Protein AF-A0A9C9JPG3-F1 (afdb_monomer_lite)

Secondary structure (DSSP, 8-state):
-----EEEES-SEEE--S---EEEEEE-SS--SSEEEEEEESS-BSSSSS---EEEEE-BTTEEEEEEBPPSS-EEEEEEETTEEEEEEEE-SSHHHHIIIIIHHHHHHHHHHHHHHHHHTEEEEE--SGGGTTTS-TT-EEEEE-IIIIIS-PPP-TT-EEEE--TT-TTS-EEEEEEE-TT-EEEEETTEEEETTEEPP-TT-SS-----EEEEE--TTEEEEE-SSGGG--SHHHH--EEGGGEEEEEEEEEESGGG-EE-----GGG---

pLDDT: mean 87.12, std 10.84, range [34.16, 98.19]

Foldseek 3Di:
DQFDKDKDFPDLEAAQQLDDKGKIKIAGPDAPDQKWKKFKAPWWDQDRPDRHGIDIFGQDPRMTITITGGHNAWAWIWIDIPSDIDIRGHDHNDPVRCCVRPVVVVVVVVVVVVVCCCVAFKHKDAACDCLQPLQDDGRFIFIFGRNCVPPVPDFDAALFWFWFQAPVGNPDIDTFGFHDDAFWKWWAPPLFIDINNHTQDCPSAPGRAPQTADTDTHHNFWTFTGHSPRPPDDGCSPVNTDGSVGTRGTTFFGPPDPVGTDGPDSDDVSRDDD

Sequence (274 aa):
MTHKIEILAERSKIPADGKSATKLCIRYPEPPGSEVELKLAKRGSFEQGEVVREKTFPVVNGEVNLTVYPPSRPGPAFLTGEGFRHRIDFVAASFIQGLVYEWIPTLAYALVFALVLRTYAVASFIIPSGSMEDTLLQHDLLIANKLSYKLLGQNPQRGDVMIFKPPHEPHKDYIKRVIGVPGDTVEVKNGVVYVNDQPLEEEYVKEPPHARFNKTTLGPDEYFMMGDNRNHSQDSRVWGPVKRSSFEGKALFIFWPPSRIGLLTDEHPAFAKE

Radius of gyration: 33.81 Å; chains: 1; bounding box: 75×32×79 Å

Structure (mmCIF, N/CA/C/O backbone):
data_AF-A0A9C9JPG3-F1
#
_entry.id   AF-A0A9C9JPG3-F1
#
loop_
_atom_site.group_PDB
_atom_site.id
_atom_site.type_symbol
_atom_site.label_atom_id
_atom_site.label_alt_id
_atom_site.label_comp_id
_atom_site.label_asym_id
_atom_site.label_entity_id
_atom_site.label_seq_id
_atom_site.pdbx_PDB_ins_code
_atom_site.Cartn_x
_atom_site.Cartn_y
_atom_site.Cartn_z
_atom_site.occupancy
_atom_site.B_iso_or_equiv
_atom_site.auth_seq_id
_atom_site.auth_comp_id
_atom_site.auth_asym_id
_atom_site.auth_atom_id
_atom_site.pdbx_PDB_model_num
ATOM 1 N N . MET A 1 1 ? -48.569 9.575 21.573 1.00 34.16 1 MET A N 1
ATOM 2 C CA . MET A 1 1 ? -48.081 10.875 22.076 1.00 34.16 1 MET A CA 1
ATOM 3 C C . MET A 1 1 ? -46.883 10.590 22.969 1.00 34.16 1 MET A C 1
ATOM 5 O O . MET A 1 1 ? -47.022 9.821 23.910 1.00 34.16 1 MET A O 1
ATOM 9 N N . THR A 1 2 ? -45.693 11.070 22.616 1.00 35.44 2 THR A N 1
ATOM 10 C CA . THR A 1 2 ? -44.468 10.894 23.412 1.00 35.44 2 THR A CA 1
ATOM 11 C C . THR A 1 2 ? -44.490 11.914 24.544 1.00 35.44 2 THR A C 1
ATOM 13 O O . THR A 1 2 ? -44.137 13.075 24.353 1.00 35.44 2 THR A O 1
ATOM 16 N N . HIS A 1 3 ? -44.970 11.499 25.712 1.00 43.62 3 HIS A N 1
ATOM 17 C CA . HIS A 1 3 ? -44.913 12.322 26.912 1.00 43.62 3 HIS A CA 1
ATOM 18 C C . HIS A 1 3 ? -43.444 12.533 27.298 1.00 43.62 3 HIS A C 1
ATOM 20 O O . HIS A 1 3 ? -42.660 11.585 27.363 1.00 43.62 3 HIS A O 1
ATOM 26 N N . LYS A 1 4 ? -43.036 13.792 27.481 1.00 51.56 4 LYS A N 1
ATOM 27 C CA . LYS A 1 4 ? -41.651 14.153 27.795 1.00 51.56 4 LYS A CA 1
ATOM 28 C C . LYS A 1 4 ? -41.380 13.815 29.263 1.00 51.56 4 LYS A C 1
ATOM 30 O O . LYS A 1 4 ? -41.692 14.601 30.146 1.00 51.56 4 LYS A O 1
ATOM 35 N N . ILE A 1 5 ? -40.855 12.619 29.503 1.00 62.72 5 ILE A N 1
ATOM 36 C CA . ILE A 1 5 ? -40.446 12.148 30.831 1.00 62.72 5 ILE A CA 1
ATOM 37 C C . ILE A 1 5 ? -39.193 12.911 31.274 1.00 62.72 5 ILE A C 1
ATOM 39 O O . ILE A 1 5 ? -38.226 13.013 30.512 1.00 62.72 5 ILE A O 1
ATOM 43 N N . GLU A 1 6 ? -39.195 13.434 32.500 1.00 69.12 6 GLU A N 1
ATOM 44 C CA . GLU A 1 6 ? -38.021 14.073 33.100 1.00 69.12 6 GLU A CA 1
ATOM 45 C C . GLU A 1 6 ? -37.237 13.047 33.919 1.00 69.12 6 GLU A C 1
ATOM 47 O O . GLU A 1 6 ? -37.773 12.414 34.825 1.00 69.12 6 GLU A O 1
ATOM 52 N N . ILE A 1 7 ? -35.954 12.875 33.601 1.00 70.25 7 ILE A N 1
ATOM 53 C CA . ILE A 1 7 ? -35.051 12.024 34.379 1.00 70.25 7 ILE A CA 1
ATOM 54 C C . ILE A 1 7 ? -34.138 12.937 35.177 1.00 70.25 7 ILE A C 1
ATOM 56 O O . ILE A 1 7 ? -33.279 13.628 34.626 1.00 70.25 7 ILE A O 1
ATOM 60 N N . LEU A 1 8 ? -34.355 12.933 36.485 1.00 67.12 8 LEU A N 1
ATOM 61 C CA . LEU A 1 8 ? -33.574 13.670 37.459 1.00 67.12 8 LEU A CA 1
ATOM 62 C C . LEU A 1 8 ? -32.464 12.733 37.938 1.00 67.12 8 LEU A C 1
ATOM 64 O O . LEU A 1 8 ? -32.667 11.859 38.782 1.00 67.12 8 LEU A O 1
ATOM 68 N N . ALA A 1 9 ? -31.290 12.879 37.328 1.00 62.44 9 ALA A N 1
ATOM 69 C CA . ALA A 1 9 ? -30.088 12.141 37.692 1.00 62.44 9 ALA A CA 1
ATOM 70 C C . ALA A 1 9 ? -29.055 13.106 38.278 1.00 62.44 9 ALA A C 1
ATOM 72 O O . ALA A 1 9 ? -28.768 14.142 37.679 1.00 62.44 9 ALA A O 1
ATOM 73 N N . GLU A 1 10 ? -28.439 12.744 39.407 1.00 52.78 10 GLU A N 1
ATOM 74 C CA . GLU A 1 10 ? -27.332 13.521 39.990 1.00 52.78 10 GLU A CA 1
ATOM 75 C C . GLU A 1 10 ? -26.125 13.610 39.037 1.00 52.78 10 GLU A C 1
ATOM 77 O O . GLU A 1 10 ? -25.359 14.573 39.077 1.00 52.78 10 GLU A O 1
ATOM 82 N N . ARG A 1 11 ? -25.951 12.607 38.161 1.00 55.34 11 ARG A N 1
ATOM 83 C CA . ARG A 1 11 ? -24.935 12.571 37.100 1.00 55.34 11 ARG A CA 1
ATOM 84 C C . ARG A 1 11 ? -25.479 11.863 35.861 1.00 55.34 11 ARG A C 1
ATOM 86 O O . ARG A 1 11 ? -25.989 10.753 35.952 1.00 55.34 11 ARG A O 1
ATOM 93 N N . SER A 1 12 ? -25.276 12.454 34.685 1.00 60.94 12 SER A N 1
ATOM 94 C CA . SER A 1 12 ? -25.551 11.806 33.389 1.00 60.94 12 SER A CA 1
ATOM 95 C C . SER A 1 12 ? -24.519 10.731 33.012 1.00 60.94 12 SER A C 1
ATOM 97 O O . SER A 1 12 ? -24.752 9.931 32.108 1.00 60.94 12 SER A O 1
ATOM 99 N N . LYS A 1 13 ? -23.378 10.696 33.713 1.00 78.75 13 LYS A N 1
ATOM 100 C CA . LYS A 1 13 ? -22.285 9.733 33.534 1.00 78.75 13 LYS A CA 1
ATOM 101 C C . LYS A 1 13 ? -22.038 8.990 34.841 1.00 78.75 13 LYS A C 1
ATOM 103 O O . LYS A 1 13 ? -21.720 9.617 35.854 1.00 78.75 13 LYS A O 1
ATOM 108 N N . ILE A 1 14 ? -22.151 7.666 34.804 1.00 86.50 14 ILE A N 1
ATOM 109 C CA . ILE A 1 14 ? -22.007 6.804 35.983 1.00 86.50 14 ILE A CA 1
ATOM 110 C C . ILE A 1 14 ? -20.664 6.061 35.895 1.00 86.50 14 ILE A C 1
ATOM 112 O O . ILE A 1 14 ? -20.424 5.395 34.889 1.00 86.50 14 ILE A O 1
ATOM 116 N N . PRO A 1 15 ? -19.766 6.148 36.892 1.00 87.44 15 PRO A N 1
ATOM 117 C CA . PRO A 1 15 ? -18.532 5.362 36.904 1.00 87.44 15 PRO A CA 1
ATOM 118 C C . PRO A 1 15 ? -18.812 3.852 36.864 1.00 87.44 15 PRO A C 1
ATOM 120 O O . PRO A 1 15 ? -19.594 3.333 37.654 1.00 87.44 15 PRO A O 1
ATOM 123 N N . ALA A 1 16 ? -18.164 3.134 35.951 1.00 88.12 16 ALA A N 1
ATOM 124 C CA . ALA A 1 16 ? -18.309 1.696 35.735 1.00 88.12 16 ALA A CA 1
ATOM 125 C C . ALA A 1 16 ? -17.525 0.865 36.770 1.00 88.12 16 ALA A C 1
ATOM 127 O O . ALA A 1 16 ? -16.704 0.025 36.409 1.00 88.12 16 ALA A O 1
ATOM 128 N N . ASP A 1 17 ? -17.700 1.120 38.063 1.00 86.12 17 ASP A N 1
ATOM 129 C CA . ASP A 1 17 ? -16.884 0.493 39.113 1.00 86.12 17 ASP A CA 1
ATOM 130 C C . ASP A 1 17 ? -17.394 -0.882 39.587 1.00 86.12 17 ASP A C 1
ATOM 132 O O . ASP A 1 17 ? -16.708 -1.570 40.345 1.00 86.12 17 ASP A O 1
ATOM 136 N N . GLY A 1 18 ? -18.578 -1.304 39.131 1.00 83.94 18 GLY A N 1
ATOM 137 C CA . GLY A 1 18 ? -19.202 -2.562 39.541 1.00 83.94 18 GLY A CA 1
ATOM 138 C C . GLY A 1 18 ? -19.796 -2.562 40.953 1.00 83.94 18 GLY A C 1
ATOM 139 O O . GLY A 1 18 ? -20.206 -3.624 41.419 1.00 83.94 18 GLY A O 1
ATOM 140 N N . LYS A 1 19 ? -19.784 -1.429 41.668 1.00 82.31 19 LYS A N 1
ATOM 141 C CA . LYS A 1 19 ? -20.069 -1.382 43.113 1.00 82.31 19 LYS A CA 1
ATOM 142 C C . LYS A 1 19 ? -20.986 -0.235 43.524 1.00 82.31 19 LYS A C 1
ATOM 144 O O . LYS A 1 19 ? -21.854 -0.446 44.368 1.00 82.31 19 LYS A O 1
ATOM 149 N N . SER A 1 20 ? -20.801 0.961 42.971 1.00 83.50 20 SER A N 1
ATOM 150 C CA . SER A 1 20 ? -21.470 2.165 43.464 1.00 83.50 20 SER A CA 1
ATOM 151 C C . SER A 1 20 ? -22.927 2.223 43.030 1.00 83.50 20 SER A C 1
ATOM 153 O O . SER A 1 20 ? -23.234 2.407 41.855 1.00 83.50 20 SER A O 1
ATOM 155 N N . ALA A 1 21 ? -23.838 2.124 43.994 1.00 86.38 21 ALA A N 1
ATOM 156 C CA . ALA A 1 21 ? -25.254 2.377 43.772 1.00 86.38 21 ALA A CA 1
ATOM 157 C C . ALA A 1 21 ? -25.468 3.825 43.300 1.00 86.38 21 ALA A C 1
ATOM 159 O O . ALA A 1 21 ? -25.071 4.770 43.981 1.00 86.38 21 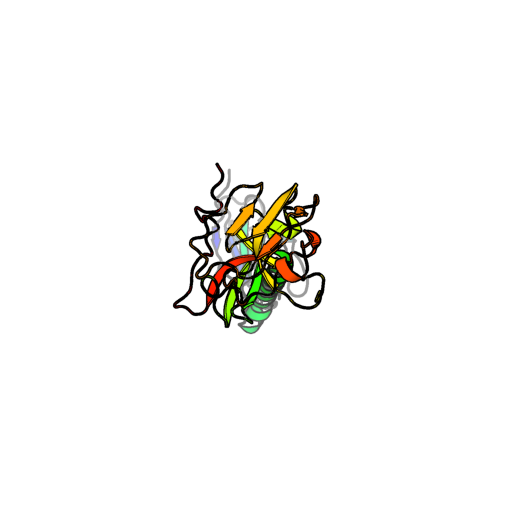ALA A O 1
ATOM 160 N N . THR A 1 22 ? -26.122 4.005 42.153 1.00 86.00 22 THR A N 1
ATOM 161 C CA . THR A 1 22 ? -26.540 5.324 41.664 1.00 86.00 22 THR A CA 1
ATOM 162 C C . THR A 1 22 ? -28.055 5.416 41.701 1.00 86.00 22 THR A C 1
ATOM 164 O O . THR A 1 22 ? -28.741 4.593 41.095 1.00 86.00 22 THR A O 1
ATOM 167 N N . LYS A 1 23 ? -28.585 6.412 42.414 1.00 86.88 23 LYS A N 1
ATOM 168 C CA . LYS A 1 23 ? -30.026 6.670 42.466 1.00 86.88 23 LYS A CA 1
ATOM 169 C C . LYS A 1 23 ? -30.456 7.470 41.241 1.00 86.88 23 LYS A C 1
ATOM 171 O O . LYS A 1 23 ? -29.795 8.439 40.869 1.00 86.88 23 LYS A O 1
ATOM 176 N N . LEU A 1 24 ? -31.562 7.065 40.630 1.00 86.62 24 LEU A N 1
ATOM 177 C CA . LEU A 1 24 ? -32.214 7.783 39.539 1.00 86.62 24 LEU A CA 1
ATOM 178 C C . LEU A 1 24 ? -33.675 8.019 39.923 1.00 86.62 24 LEU A C 1
ATOM 180 O O . LEU A 1 24 ? -34.334 7.108 40.429 1.00 86.62 24 LEU A O 1
ATOM 184 N N . CYS A 1 25 ? -34.172 9.226 39.660 1.00 86.06 25 CYS A N 1
ATOM 185 C CA . CYS A 1 25 ? -35.589 9.547 39.770 1.00 86.06 25 CYS A CA 1
ATOM 186 C C . CYS A 1 25 ? -36.151 9.828 38.374 1.00 86.06 25 CYS A C 1
ATOM 188 O O . CYS A 1 25 ? -35.582 10.601 37.597 1.00 86.06 25 CYS A O 1
ATOM 190 N N . ILE A 1 26 ? -37.255 9.164 38.046 1.00 86.81 26 ILE A N 1
ATOM 191 C CA . ILE A 1 26 ? -37.987 9.344 36.794 1.00 86.81 26 ILE A CA 1
ATOM 192 C C . ILE A 1 26 ? -39.327 9.980 37.134 1.00 86.81 26 ILE A C 1
ATOM 194 O O . ILE A 1 26 ? -40.108 9.395 37.882 1.00 86.81 26 ILE A O 1
ATOM 198 N N . ARG A 1 27 ? -39.610 11.148 36.563 1.00 85.00 27 ARG A N 1
ATOM 199 C CA . ARG A 1 27 ? -40.886 11.842 36.726 1.00 85.00 27 ARG A CA 1
ATOM 200 C C . ARG A 1 27 ? -41.749 11.663 35.482 1.00 85.00 27 ARG A C 1
ATOM 202 O O . ARG A 1 27 ? -41.378 12.092 34.385 1.00 85.00 27 ARG A O 1
ATOM 209 N N . TYR A 1 28 ? -42.914 11.056 35.680 1.00 79.25 28 TYR A N 1
ATOM 210 C CA . TYR A 1 28 ? -43.946 10.895 34.665 1.00 79.25 28 TYR A CA 1
ATOM 211 C C . TYR A 1 28 ? -44.912 12.085 34.729 1.00 79.25 28 TYR A C 1
ATOM 213 O O . TYR A 1 28 ? -45.472 12.341 35.794 1.00 79.25 28 TYR A O 1
ATOM 221 N N . PRO A 1 29 ? -45.136 12.813 33.621 1.00 71.88 29 PRO A N 1
ATOM 222 C CA . PRO A 1 29 ? -46.131 13.886 33.591 1.00 71.88 29 PRO A CA 1
ATOM 223 C C . PRO A 1 29 ? -47.567 13.353 33.734 1.00 71.88 29 PRO A C 1
ATOM 225 O O . PRO A 1 29 ? -48.396 14.012 34.350 1.00 71.88 29 PRO A O 1
ATOM 228 N N . GLU A 1 30 ? -47.838 12.144 33.234 1.00 74.25 30 GLU A N 1
ATOM 229 C CA . GLU A 1 30 ? -49.056 11.376 33.506 1.00 74.25 30 GLU A CA 1
ATOM 230 C C . GLU A 1 30 ? -48.640 9.971 33.971 1.00 74.25 30 GLU A C 1
ATOM 232 O O . GLU A 1 30 ? -47.932 9.282 33.227 1.00 74.25 30 GLU A O 1
ATOM 237 N N . PRO A 1 31 ? -48.989 9.549 35.201 1.00 68.31 31 PRO A N 1
ATOM 238 C CA . PRO A 1 31 ? -48.551 8.265 35.729 1.00 68.31 31 PRO A CA 1
ATOM 239 C C . PRO A 1 31 ? -49.239 7.116 34.971 1.00 68.31 31 PRO A C 1
ATOM 241 O O . PRO A 1 31 ? -50.467 7.085 34.907 1.00 68.31 31 PRO A O 1
ATOM 244 N N . PRO A 1 32 ? -48.481 6.149 34.428 1.00 69.81 32 PRO A N 1
ATOM 245 C CA . PRO A 1 32 ? -49.038 5.031 33.655 1.00 69.81 32 PRO A CA 1
ATOM 246 C C . PRO A 1 32 ? -49.803 4.001 34.512 1.00 69.81 32 PRO A C 1
ATOM 248 O O . PRO A 1 32 ? -50.473 3.125 33.974 1.00 69.81 32 PRO A O 1
ATOM 251 N N . GLY A 1 33 ? -49.731 4.100 35.844 1.00 80.50 33 GLY A N 1
ATOM 252 C CA . GLY A 1 33 ? -50.384 3.192 36.785 1.00 80.50 33 GLY A CA 1
ATOM 253 C C . GLY A 1 33 ? -49.810 3.317 38.197 1.00 80.50 33 GLY A C 1
ATOM 254 O O . GLY A 1 33 ? -49.102 4.278 38.503 1.00 80.50 33 GLY A O 1
ATOM 255 N N . SER A 1 34 ? -50.102 2.337 39.060 1.00 83.50 34 SER A N 1
ATOM 256 C CA . SER A 1 34 ? -49.502 2.227 40.402 1.00 83.50 34 SER A CA 1
ATOM 257 C C . SER A 1 34 ? -48.056 1.729 40.369 1.00 83.50 34 SER A C 1
ATOM 259 O O . SER A 1 34 ? -47.298 1.976 41.305 1.00 83.50 34 SER A O 1
ATOM 261 N N . GLU A 1 35 ? -47.673 1.030 39.301 1.00 86.94 35 GLU A N 1
ATOM 262 C CA . GLU A 1 35 ? -46.357 0.428 39.117 1.00 86.94 35 GLU A CA 1
ATOM 263 C C . GLU A 1 35 ? -45.906 0.533 37.655 1.00 86.94 35 GLU A C 1
ATOM 265 O O . GLU A 1 35 ? -46.737 0.591 36.749 1.00 86.94 35 GLU A O 1
ATOM 270 N N . VAL A 1 36 ? -44.588 0.543 37.428 1.00 87.56 36 VAL A N 1
ATOM 271 C CA . VAL A 1 36 ? -43.978 0.544 36.090 1.00 87.56 36 VAL A CA 1
ATOM 272 C C . VAL A 1 36 ? -42.866 -0.488 36.003 1.00 87.56 36 VAL A C 1
ATOM 274 O O . VAL A 1 36 ? -41.974 -0.530 36.852 1.00 87.56 36 VAL A O 1
ATOM 277 N N . GLU A 1 37 ? -42.879 -1.277 34.932 1.00 89.75 37 GLU A N 1
ATOM 278 C CA . GLU A 1 37 ? -41.774 -2.159 34.570 1.00 89.75 37 GLU A CA 1
ATOM 279 C C . GLU A 1 37 ? -40.667 -1.374 33.854 1.00 89.75 37 GLU A C 1
ATOM 281 O O . GLU A 1 37 ? -40.888 -0.722 32.828 1.00 89.75 37 GLU A O 1
ATOM 286 N N . LEU A 1 38 ? -39.449 -1.457 34.388 1.00 90.31 38 LEU A N 1
ATOM 287 C CA . LEU A 1 38 ? -38.262 -0.856 33.793 1.00 90.31 38 LEU A CA 1
ATOM 288 C C . LEU A 1 38 ? -37.272 -1.934 33.366 1.00 90.31 38 LEU A C 1
ATOM 290 O O . LEU A 1 38 ? -37.066 -2.921 34.073 1.00 90.31 38 LEU A O 1
ATOM 294 N N . LYS A 1 39 ? -36.605 -1.706 32.229 1.00 91.31 39 LYS A N 1
ATOM 295 C CA . LYS A 1 39 ? -35.588 -2.609 31.670 1.00 91.31 39 LYS A CA 1
ATOM 296 C C . LYS A 1 39 ? -34.277 -1.882 31.389 1.00 91.31 39 LYS A C 1
ATOM 298 O O . LYS A 1 39 ? -34.272 -0.794 30.814 1.00 91.31 39 LYS A O 1
ATOM 303 N N . LEU A 1 40 ? -33.159 -2.503 31.755 1.00 88.62 40 LEU A N 1
ATOM 304 C CA . LEU A 1 40 ? -31.793 -2.071 31.457 1.00 88.62 40 LEU A CA 1
ATOM 305 C C . LEU A 1 40 ? -31.193 -2.925 30.336 1.00 88.62 40 LEU A C 1
ATOM 307 O O . LEU A 1 40 ? -30.911 -4.116 30.488 1.00 88.62 40 LEU A O 1
ATOM 311 N N . ALA A 1 41 ? -30.935 -2.299 29.193 1.00 81.38 41 ALA A N 1
ATOM 312 C CA . ALA A 1 41 ? -30.335 -2.963 28.050 1.00 81.38 41 ALA A CA 1
ATOM 313 C C . ALA A 1 41 ? -28.819 -3.147 28.231 1.00 81.38 41 ALA A C 1
ATOM 315 O O . ALA A 1 41 ? -28.083 -2.187 28.476 1.00 81.38 41 ALA A O 1
ATOM 316 N N . LYS A 1 42 ? -28.342 -4.372 27.971 1.00 79.38 42 LYS A N 1
ATOM 317 C CA . LYS A 1 42 ? -26.928 -4.801 27.881 1.00 79.38 42 LYS A CA 1
ATOM 318 C C . LYS A 1 42 ? -26.096 -4.737 29.170 1.00 79.38 42 LYS A C 1
ATOM 320 O O . LYS A 1 42 ? -25.330 -5.670 29.406 1.00 79.38 42 LYS A O 1
ATOM 325 N N . ARG A 1 43 ? -26.167 -3.658 29.956 1.00 83.38 43 ARG A N 1
ATOM 326 C CA . ARG A 1 43 ? -25.230 -3.359 31.055 1.00 83.38 43 ARG A CA 1
ATOM 327 C C . ARG A 1 43 ? -25.933 -2.786 32.288 1.00 83.38 43 ARG A C 1
ATOM 329 O O . ARG A 1 43 ? -26.948 -2.113 32.159 1.00 83.38 43 ARG A O 1
ATOM 336 N N . GLY A 1 44 ? -25.314 -2.999 33.450 1.00 84.31 44 GLY A N 1
ATOM 337 C CA . GLY A 1 44 ? -25.840 -2.595 34.753 1.00 84.31 44 GLY A CA 1
ATOM 338 C C . GLY A 1 44 ? -26.860 -3.586 35.316 1.00 84.31 44 GLY A C 1
ATOM 339 O O . GLY A 1 44 ? -27.172 -4.598 34.680 1.00 84.31 44 GLY A O 1
ATOM 340 N N . SER A 1 45 ? -27.338 -3.295 36.520 1.00 86.69 45 SER A N 1
ATOM 341 C CA . SER A 1 45 ? -28.346 -4.077 37.235 1.00 86.69 45 SER A CA 1
ATOM 342 C C . SER A 1 45 ? -29.162 -3.184 38.168 1.00 86.69 45 SER A C 1
ATOM 344 O O . SER A 1 45 ? -28.670 -2.149 38.614 1.00 86.69 45 SER A O 1
ATOM 346 N N . PHE A 1 46 ? -30.390 -3.585 38.482 1.00 87.69 46 PHE A N 1
ATOM 347 C CA . PHE A 1 46 ? -31.189 -2.987 39.551 1.00 87.69 46 PHE A CA 1
ATOM 348 C C . PHE A 1 46 ? -30.816 -3.513 40.943 1.00 87.69 46 PHE A C 1
ATOM 350 O O . PHE A 1 46 ? -31.217 -2.921 41.944 1.00 87.69 46 PHE A O 1
ATOM 357 N N . GLU A 1 47 ? -30.035 -4.595 41.020 1.00 83.12 47 GLU A N 1
ATOM 358 C CA . GLU A 1 47 ? -29.603 -5.213 42.276 1.00 83.12 47 GLU A CA 1
ATOM 359 C C . GLU A 1 47 ? -28.089 -5.416 42.328 1.00 83.12 47 GLU A C 1
ATOM 361 O O . GLU A 1 47 ? -27.411 -5.567 41.308 1.00 83.12 47 GLU A O 1
ATOM 366 N N . GLN A 1 48 ? -27.543 -5.380 43.541 1.00 79.81 48 GLN A N 1
ATOM 367 C CA . GLN A 1 48 ? -26.119 -5.578 43.765 1.00 79.81 48 GLN A CA 1
ATOM 368 C C . GLN A 1 48 ? -25.792 -7.070 43.733 1.00 79.81 48 GLN A C 1
ATOM 370 O O . GLN A 1 48 ? -26.427 -7.859 44.420 1.00 79.81 48 GLN A O 1
ATOM 375 N N . GLY A 1 49 ? -24.768 -7.463 42.979 1.0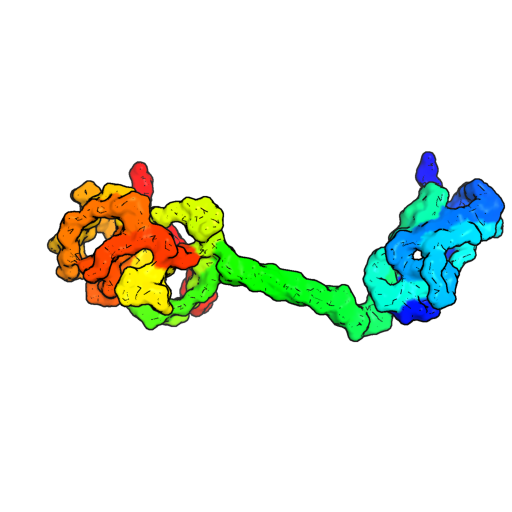0 74.38 49 GLY A N 1
ATOM 376 C CA . GLY A 1 49 ? -24.293 -8.852 42.943 1.00 74.38 49 GLY A CA 1
ATOM 377 C C . GLY A 1 49 ? -25.075 -9.775 42.004 1.00 74.38 49 GLY A C 1
ATOM 378 O O . GLY A 1 49 ? -24.471 -10.684 41.441 1.00 74.38 49 GLY A O 1
ATOM 379 N N . GLU A 1 50 ? -26.351 -9.498 41.740 1.00 75.62 50 GLU A N 1
ATOM 380 C CA . GLU A 1 50 ? -27.147 -10.203 40.730 1.00 75.62 50 GLU A CA 1
ATOM 381 C C . GLU A 1 50 ? -27.420 -9.324 39.511 1.00 75.62 50 GLU A C 1
ATOM 383 O O . GLU A 1 50 ? -27.561 -8.108 39.616 1.00 75.62 50 GLU A O 1
ATOM 388 N N . VAL A 1 51 ? -27.492 -9.932 38.324 1.00 80.94 51 VAL A N 1
ATOM 389 C CA . VAL A 1 51 ? -27.774 -9.221 37.067 1.00 80.94 51 VAL A CA 1
ATOM 390 C C . VAL A 1 51 ? -29.286 -9.170 36.843 1.00 80.94 51 VAL A C 1
ATOM 392 O O . VAL A 1 51 ? -29.828 -9.849 35.973 1.00 80.94 51 VAL A O 1
ATOM 395 N N . VAL A 1 52 ? -29.968 -8.339 37.627 1.00 84.44 52 VAL A N 1
ATOM 396 C CA . VAL A 1 52 ? -31.401 -8.058 37.493 1.00 84.44 52 VAL A CA 1
ATOM 397 C C . VAL A 1 52 ? -31.575 -6.878 36.542 1.00 84.44 52 VAL A C 1
ATOM 399 O O . VAL A 1 52 ? -31.323 -5.726 36.891 1.00 84.44 52 VAL A O 1
ATOM 402 N N . ARG A 1 53 ? -31.963 -7.162 35.297 1.00 85.81 53 ARG A N 1
ATOM 403 C CA . ARG A 1 53 ? -32.110 -6.147 34.233 1.00 85.81 53 ARG A CA 1
ATOM 404 C C . ARG A 1 53 ? -33.539 -5.691 34.008 1.00 85.81 53 ARG A C 1
ATOM 406 O O . ARG A 1 53 ? -33.746 -4.790 33.207 1.00 85.81 53 ARG A O 1
ATOM 413 N N . GLU A 1 54 ? -34.493 -6.304 34.679 1.00 92.31 54 GLU A N 1
ATOM 414 C CA . GLU A 1 54 ? -35.917 -6.048 34.530 1.00 92.31 54 GLU A CA 1
ATOM 415 C C . GLU A 1 54 ? -36.528 -6.096 35.919 1.00 92.31 54 GLU A C 1
ATOM 417 O O . GLU A 1 54 ? -36.274 -7.042 36.667 1.00 92.31 54 GLU A O 1
ATOM 422 N N . LYS A 1 55 ? -37.219 -5.025 36.305 1.00 91.88 55 LYS A N 1
ATOM 423 C CA . LYS A 1 55 ? -37.816 -4.903 37.633 1.00 91.88 55 LYS A CA 1
ATOM 424 C C . LYS A 1 55 ? -38.977 -3.919 37.598 1.00 91.88 55 LYS A C 1
ATOM 426 O O . LYS A 1 55 ? -38.923 -2.905 36.900 1.00 91.88 55 LYS A O 1
ATOM 431 N N . THR A 1 56 ? -39.999 -4.225 38.382 1.00 91.25 56 THR A N 1
ATOM 432 C CA . THR A 1 56 ? -41.165 -3.369 38.584 1.00 91.25 56 THR A CA 1
ATOM 433 C C . THR A 1 56 ? -40.925 -2.426 39.756 1.00 91.25 56 THR A C 1
ATOM 435 O O . THR A 1 56 ? -40.397 -2.834 40.794 1.00 91.25 56 THR A O 1
ATOM 438 N N . PHE A 1 57 ? -41.294 -1.159 39.586 1.00 90.00 57 PHE A N 1
ATOM 439 C CA . PHE A 1 57 ? -41.126 -0.114 40.591 1.00 90.00 57 PHE A CA 1
ATOM 440 C C . PHE A 1 57 ? -42.461 0.585 40.875 1.00 90.00 57 PHE A C 1
ATOM 442 O O . PHE A 1 57 ? -43.204 0.860 39.930 1.00 90.00 57 PHE A O 1
ATOM 449 N N . PRO A 1 58 ? -42.763 0.917 42.142 1.00 89.81 58 PRO A N 1
ATOM 450 C CA . PRO A 1 58 ? -43.967 1.659 42.487 1.00 89.81 58 PRO A CA 1
ATOM 451 C C . PRO A 1 58 ? -43.870 3.121 42.038 1.00 89.81 58 PRO A C 1
ATOM 453 O O . PRO A 1 58 ? -42.801 3.737 42.102 1.00 89.81 58 PRO A O 1
ATOM 456 N N . VAL A 1 59 ? -45.006 3.683 41.629 1.00 87.56 59 VAL A N 1
ATOM 457 C CA . VAL A 1 59 ? -45.150 5.102 41.287 1.00 87.56 59 VAL A CA 1
ATOM 458 C C . VAL A 1 59 ? -45.702 5.844 42.499 1.00 87.56 59 VAL A C 1
ATOM 460 O O . VAL A 1 59 ? -46.825 5.593 42.935 1.00 87.56 59 VAL A O 1
ATOM 463 N N . VAL A 1 60 ? -44.930 6.784 43.042 1.00 87.12 60 VAL A N 1
ATOM 464 C CA . VAL A 1 60 ? -45.344 7.608 44.187 1.00 87.12 60 VAL A CA 1
ATOM 465 C C . VAL A 1 60 ? -45.340 9.065 43.747 1.00 87.12 60 VAL A C 1
ATOM 467 O O . VAL A 1 60 ? -44.299 9.597 43.383 1.00 87.12 60 VAL A O 1
ATOM 470 N N . ASN A 1 61 ? -46.508 9.717 43.754 1.00 84.38 61 ASN A N 1
ATOM 471 C CA . ASN A 1 61 ? -46.675 11.113 43.314 1.00 84.38 61 ASN A CA 1
ATOM 472 C C . ASN A 1 61 ? -46.159 11.389 41.883 1.00 84.38 61 ASN A C 1
ATOM 474 O O . ASN A 1 61 ? -45.605 12.451 41.614 1.00 84.38 61 ASN A O 1
ATOM 478 N N . GLY A 1 62 ? -46.322 10.427 40.967 1.00 82.88 62 GLY A N 1
ATOM 479 C CA . GLY A 1 62 ? -45.820 10.533 39.589 1.00 82.88 62 GLY A CA 1
ATOM 480 C C . GLY A 1 62 ? -44.306 10.335 39.447 1.00 82.88 62 GLY A C 1
ATOM 481 O O . GLY A 1 62 ? -43.769 10.487 38.350 1.00 82.88 62 GLY A O 1
ATOM 482 N N . GLU A 1 63 ? -43.610 9.972 40.526 1.00 85.81 63 GLU A N 1
ATOM 483 C CA . GLU A 1 63 ? -42.172 9.723 40.539 1.00 85.81 63 GLU A CA 1
ATOM 484 C C . GLU A 1 63 ? -41.862 8.239 40.762 1.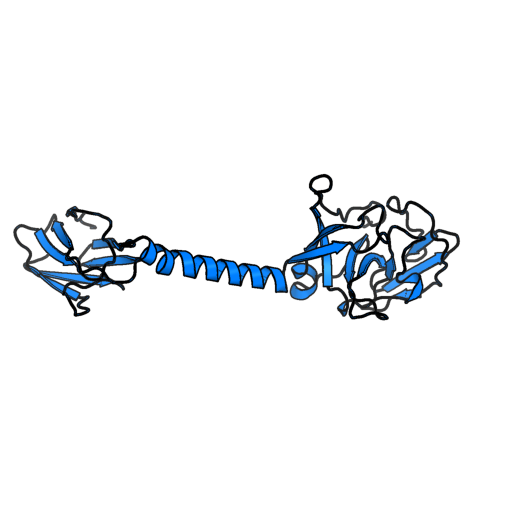00 85.81 63 GLU A C 1
ATOM 486 O O . GLU A 1 63 ? -42.498 7.548 41.562 1.00 85.81 63 GLU A O 1
ATOM 491 N N . VAL A 1 64 ? -40.846 7.756 40.049 1.00 87.88 64 VAL A N 1
ATOM 492 C CA . VAL A 1 64 ? -40.281 6.415 40.194 1.00 87.88 64 VAL A CA 1
ATOM 493 C C . VAL A 1 64 ? -38.835 6.558 40.640 1.00 87.88 64 VAL A C 1
ATOM 495 O O . VAL A 1 64 ? -37.983 7.047 39.894 1.00 87.88 64 VAL A O 1
ATOM 498 N N . ASN A 1 65 ? -38.561 6.112 41.863 1.00 87.94 65 ASN A N 1
ATOM 499 C CA . ASN A 1 65 ? -37.221 6.084 42.432 1.00 87.94 65 ASN A CA 1
ATOM 500 C C . ASN A 1 65 ? -36.614 4.696 42.232 1.00 87.94 65 ASN A C 1
ATOM 502 O O . ASN A 1 65 ? -37.166 3.698 42.699 1.00 87.94 65 ASN A O 1
ATOM 506 N N . LEU A 1 66 ? -35.463 4.633 41.568 1.00 88.88 66 LEU A N 1
ATOM 507 C CA . LEU A 1 66 ? -34.740 3.387 41.341 1.00 88.88 66 LEU A CA 1
ATOM 508 C C . LEU A 1 66 ? -33.253 3.529 41.669 1.00 88.88 66 LEU A C 1
ATOM 510 O O . LEU A 1 66 ? -32.681 4.621 41.663 1.00 88.88 66 LEU A O 1
ATOM 514 N N . THR A 1 67 ? -32.621 2.385 41.904 1.00 88.56 67 THR A N 1
ATOM 515 C CA . THR A 1 67 ? -31.175 2.274 42.083 1.00 88.56 67 THR A CA 1
ATOM 516 C C . THR A 1 67 ? -30.604 1.469 40.930 1.00 88.56 67 THR A C 1
ATOM 518 O O . THR A 1 67 ? -31.118 0.403 40.598 1.00 88.56 67 THR A O 1
ATOM 521 N N . VAL A 1 68 ? -29.535 1.977 40.324 1.00 89.19 68 VAL A N 1
ATOM 522 C CA . VAL A 1 68 ? -28.780 1.284 39.281 1.00 89.19 68 VAL A CA 1
ATOM 523 C C . VAL A 1 68 ? -27.373 1.010 39.786 1.00 89.19 68 VAL A C 1
ATOM 525 O O . VAL A 1 68 ? -26.665 1.915 40.230 1.00 89.19 68 VAL A O 1
ATOM 528 N N . TYR A 1 69 ? -26.963 -0.246 39.675 1.00 89.00 69 TYR A N 1
ATOM 529 C CA . TYR A 1 69 ? -25.605 -0.704 39.909 1.00 89.00 69 TYR A CA 1
ATOM 530 C C . TYR A 1 69 ? -24.861 -0.757 38.570 1.00 89.00 69 TYR A C 1
ATOM 532 O O . TYR A 1 69 ? -25.313 -1.435 37.637 1.00 89.00 69 TYR A O 1
ATOM 540 N N . PRO A 1 70 ? -23.743 -0.028 38.427 1.00 88.25 70 PRO A N 1
ATOM 541 C CA . PRO A 1 70 ? -22.983 0.007 37.195 1.00 88.25 70 PRO A CA 1
ATOM 542 C C . PRO A 1 70 ? -22.271 -1.330 36.943 1.00 88.25 70 PRO A C 1
ATOM 544 O O . PRO A 1 70 ? -21.939 -2.049 37.881 1.00 88.25 70 PRO A O 1
ATOM 547 N N . PRO A 1 71 ? -21.996 -1.684 35.678 1.00 88.56 71 PRO A N 1
ATOM 548 C CA . PRO A 1 71 ? -21.147 -2.825 35.339 1.00 88.56 71 PRO A CA 1
ATOM 549 C C . PRO A 1 71 ? -19.673 -2.542 35.680 1.00 88.56 71 PRO A C 1
ATOM 551 O O . PRO A 1 71 ? -19.267 -1.389 35.765 1.00 88.56 71 PRO A O 1
ATOM 554 N N . SER A 1 72 ? -18.829 -3.579 35.718 1.00 87.62 72 SER A N 1
ATOM 555 C CA . SER A 1 72 ? -17.359 -3.422 35.765 1.00 87.62 72 SER A CA 1
ATOM 556 C C . SER A 1 72 ? -16.726 -3.058 34.414 1.00 87.62 72 SER A C 1
ATOM 558 O O . SER A 1 72 ? -15.523 -2.815 34.334 1.00 87.62 72 SER A O 1
ATOM 560 N N . ARG A 1 73 ? -17.497 -3.078 33.320 1.00 88.50 73 ARG A N 1
ATOM 561 C CA . ARG A 1 73 ? -17.034 -2.730 31.971 1.00 88.50 73 ARG A CA 1
ATOM 562 C C . ARG A 1 73 ? -17.756 -1.469 31.486 1.00 88.50 73 ARG A C 1
ATOM 564 O O . ARG A 1 73 ? -18.982 -1.527 31.364 1.00 88.50 73 ARG A O 1
ATOM 571 N N . PRO A 1 74 ? -17.031 -0.390 31.134 1.00 90.56 74 PRO A N 1
ATOM 572 C CA . PRO A 1 74 ? -17.628 0.825 30.593 1.00 90.56 74 PRO A CA 1
ATOM 573 C C . PRO A 1 74 ? -18.436 0.589 29.311 1.00 90.56 74 PRO A C 1
ATOM 575 O O . PRO A 1 74 ? -18.276 -0.407 28.588 1.00 90.56 74 PRO A O 1
ATOM 578 N N . GLY A 1 75 ? -19.301 1.551 29.020 1.00 88.12 75 GLY A N 1
ATOM 579 C CA . GLY A 1 75 ? -20.043 1.679 27.779 1.00 88.12 75 GLY A CA 1
ATOM 580 C C . GLY A 1 75 ? -21.516 2.024 27.995 1.00 88.12 75 GLY A C 1
ATOM 581 O O . GLY A 1 75 ? -22.012 2.034 29.120 1.00 88.12 75 GLY A O 1
ATOM 582 N N . PRO A 1 76 ? -22.250 2.279 26.903 1.00 89.69 76 PRO A N 1
ATOM 583 C CA . PRO A 1 76 ? -23.637 2.703 26.994 1.00 89.69 76 PRO A CA 1
ATOM 584 C C . PRO A 1 76 ? -24.556 1.562 27.445 1.00 89.69 76 PRO A C 1
ATOM 586 O O . PRO A 1 76 ? -24.346 0.392 27.086 1.00 89.69 76 PRO A O 1
ATOM 589 N N . ALA A 1 77 ? -25.602 1.941 28.168 1.00 89.44 77 ALA A N 1
ATOM 590 C CA . ALA A 1 77 ? -26.804 1.169 28.446 1.00 89.44 77 ALA A CA 1
ATOM 591 C C . ALA A 1 77 ? -28.038 2.005 28.098 1.00 89.44 77 ALA A C 1
ATOM 593 O O . ALA A 1 77 ? -27.971 3.231 27.987 1.00 89.44 77 ALA A O 1
ATOM 594 N N . PHE A 1 78 ? -29.173 1.338 27.920 1.00 88.94 78 PHE A N 1
ATOM 595 C CA . PHE A 1 78 ? -30.447 2.017 27.716 1.00 88.94 78 PHE A CA 1
ATOM 596 C C . PHE A 1 78 ? -31.417 1.587 28.802 1.00 88.94 78 PHE A C 1
ATOM 598 O O . PHE A 1 78 ? -31.641 0.393 28.968 1.00 88.94 78 PHE A O 1
ATOM 605 N N . LEU A 1 79 ? -31.976 2.556 29.513 1.00 89.06 79 LEU A N 1
ATOM 606 C CA . LEU A 1 79 ? -33.108 2.360 30.400 1.00 89.06 79 LEU A CA 1
ATOM 607 C C . LEU A 1 79 ? -34.384 2.575 29.587 1.00 89.06 79 LEU A C 1
ATOM 609 O O . LEU A 1 79 ? -34.544 3.616 28.949 1.00 89.06 79 LEU A O 1
ATOM 613 N N . THR A 1 80 ? -35.261 1.584 29.572 1.00 88.44 80 THR A N 1
ATOM 614 C CA . THR A 1 80 ? -36.523 1.615 28.827 1.00 88.44 80 THR A CA 1
ATOM 615 C C . THR A 1 80 ? -37.681 1.293 29.751 1.00 88.44 80 THR A C 1
ATOM 617 O O . THR A 1 80 ? -37.549 0.430 30.616 1.00 88.44 80 THR A O 1
ATOM 620 N N . GLY A 1 81 ? -38.812 1.941 29.518 1.00 85.44 81 GLY A N 1
ATOM 621 C CA . GLY A 1 81 ? -40.093 1.629 30.143 1.00 85.44 81 GLY A CA 1
ATOM 622 C C . GLY A 1 81 ? -41.225 2.153 29.268 1.00 85.44 81 GLY A C 1
ATOM 623 O O . GLY A 1 81 ? -40.994 2.542 28.116 1.00 85.44 81 GLY A O 1
ATOM 624 N N . GLU A 1 82 ? -42.446 2.164 29.791 1.00 80.75 82 GLU A N 1
ATOM 625 C CA . GLU A 1 82 ? -43.610 2.605 29.024 1.00 80.75 82 GLU A CA 1
ATOM 626 C C . GLU A 1 82 ? -43.453 4.052 28.536 1.00 80.75 82 GLU A C 1
ATOM 628 O O . GLU A 1 82 ? -43.346 5.000 29.311 1.00 80.75 82 GLU A O 1
ATOM 633 N N . GLY A 1 83 ? -43.394 4.221 27.213 1.00 75.88 83 GLY A N 1
ATOM 634 C CA . GLY A 1 83 ? -43.329 5.533 26.573 1.00 75.88 83 GLY A CA 1
ATOM 635 C C . GLY A 1 83 ? -41.971 6.242 26.614 1.00 75.88 83 GLY A C 1
ATOM 636 O O . GLY A 1 83 ? -41.889 7.359 26.099 1.00 75.88 83 GLY A O 1
ATOM 637 N N . PHE A 1 84 ? -40.897 5.633 27.143 1.00 80.75 84 PHE A N 1
ATOM 638 C CA . PHE A 1 84 ? -39.576 6.276 27.159 1.00 80.75 84 PHE A CA 1
ATOM 639 C C . PHE A 1 84 ? -38.377 5.349 26.954 1.00 80.75 84 PHE A C 1
ATOM 641 O O . PHE A 1 84 ? -38.382 4.147 27.227 1.00 80.75 84 PHE A O 1
ATOM 648 N N . ARG A 1 85 ? -37.291 5.974 26.494 1.00 83.38 85 ARG A N 1
ATOM 649 C CA . ARG A 1 85 ? -35.968 5.375 26.358 1.00 83.38 85 ARG A CA 1
ATOM 650 C C . ARG A 1 85 ? -34.915 6.405 26.737 1.00 83.38 85 ARG A C 1
ATOM 652 O O . ARG A 1 85 ? -34.814 7.451 26.101 1.00 83.38 85 ARG A O 1
ATOM 659 N N . HIS A 1 86 ? -34.101 6.086 27.731 1.00 85.56 86 HIS A N 1
ATOM 660 C CA . HIS A 1 86 ? -33.026 6.938 28.215 1.00 85.56 86 HIS A CA 1
ATOM 661 C C . HIS A 1 86 ? -31.674 6.251 28.074 1.00 85.56 86 HIS A C 1
ATOM 663 O O . HIS A 1 86 ? -31.546 5.050 28.306 1.00 85.56 86 HIS A O 1
ATOM 669 N N . ARG A 1 87 ? -30.652 7.006 27.672 1.00 86.44 87 ARG A N 1
ATOM 670 C CA . ARG A 1 87 ? -29.286 6.500 27.539 1.00 86.44 87 ARG A CA 1
ATOM 671 C C . ARG A 1 87 ? -28.520 6.782 28.826 1.00 86.44 87 ARG A C 1
ATOM 673 O O . ARG A 1 87 ? -28.428 7.931 29.235 1.00 86.44 87 ARG A O 1
ATOM 680 N N . ILE A 1 88 ? -27.931 5.739 29.398 1.00 88.12 88 ILE A N 1
ATOM 681 C CA . ILE A 1 88 ? -27.015 5.826 30.535 1.00 88.12 88 ILE A CA 1
ATOM 682 C C . ILE A 1 88 ? -25.615 5.514 30.015 1.00 88.12 88 ILE A C 1
ATOM 684 O O . ILE A 1 88 ? -25.379 4.433 29.470 1.00 88.12 88 ILE A O 1
ATOM 688 N N . ASP A 1 89 ? -24.683 6.450 30.169 1.00 88.94 89 ASP A N 1
ATOM 689 C CA . ASP A 1 89 ? -23.286 6.231 29.804 1.00 88.94 89 ASP A CA 1
ATOM 690 C C . ASP A 1 89 ? -22.482 5.815 31.041 1.00 88.94 89 ASP A C 1
ATOM 692 O O . ASP A 1 89 ? -22.175 6.634 31.914 1.00 88.94 89 ASP A O 1
ATOM 696 N N . PHE A 1 90 ? -22.131 4.525 31.108 1.00 89.25 90 PHE A N 1
ATOM 697 C CA . PHE A 1 90 ? -21.184 4.035 32.101 1.00 89.25 90 PHE A CA 1
ATOM 698 C C . PHE A 1 90 ? -19.763 4.374 31.649 1.00 89.25 90 PHE A C 1
ATOM 700 O O . PHE A 1 90 ? -19.273 3.814 30.668 1.00 89.25 90 PHE A O 1
ATOM 707 N N . VAL A 1 91 ? -19.107 5.302 32.337 1.00 90.00 91 VAL A N 1
ATOM 708 C CA . VAL A 1 91 ? -17.757 5.779 31.998 1.00 90.00 91 VAL A CA 1
ATOM 709 C C . VAL A 1 91 ? -16.698 5.039 32.802 1.00 90.00 91 VAL A C 1
ATOM 711 O O . VAL A 1 91 ? -16.994 4.504 33.867 1.00 90.00 91 VAL A O 1
ATOM 714 N N . ALA A 1 92 ? -15.456 4.999 32.321 1.00 90.50 92 ALA A N 1
ATOM 715 C CA . ALA A 1 92 ? -14.359 4.428 33.094 1.00 90.50 92 ALA A CA 1
ATOM 716 C C . ALA A 1 92 ? -14.263 5.080 34.487 1.00 90.50 92 ALA A C 1
ATOM 718 O O . ALA A 1 92 ? -14.186 6.301 34.612 1.00 90.50 92 ALA A O 1
ATOM 719 N N . ALA A 1 93 ? -14.276 4.255 35.534 1.00 88.94 93 ALA A N 1
ATOM 720 C CA . ALA A 1 93 ? -14.134 4.689 36.919 1.00 88.94 93 ALA A CA 1
ATOM 721 C C . ALA A 1 93 ? -12.679 5.026 37.279 1.00 88.94 93 ALA A C 1
ATOM 723 O O . ALA A 1 93 ? -12.430 5.737 38.248 1.00 88.94 93 ALA A O 1
ATOM 724 N N . SER A 1 94 ? -11.711 4.530 36.502 1.00 90.19 94 SER A N 1
ATOM 725 C CA . SER A 1 94 ? -10.291 4.838 36.663 1.00 90.19 94 SER A CA 1
ATOM 726 C C . SER A 1 94 ? -9.575 4.934 35.319 1.00 90.19 94 SER A C 1
ATOM 728 O O . SER A 1 94 ? -10.031 4.396 34.306 1.00 90.19 94 SER A O 1
ATOM 730 N N . PHE A 1 95 ? -8.405 5.575 35.325 1.00 87.94 95 PHE A N 1
ATOM 731 C CA . PHE A 1 95 ? -7.540 5.662 34.149 1.00 87.94 95 PHE A CA 1
ATOM 732 C C . PHE A 1 95 ? -7.163 4.276 33.600 1.00 87.94 95 PHE A C 1
ATOM 734 O O . PHE A 1 95 ? -7.280 4.037 32.401 1.00 87.94 95 PHE A O 1
ATOM 741 N N . ILE A 1 96 ? -6.787 3.337 34.479 1.00 90.50 96 ILE A N 1
ATOM 742 C CA . ILE A 1 96 ? -6.411 1.964 34.097 1.00 90.50 96 ILE A CA 1
ATOM 743 C C . ILE A 1 96 ? -7.584 1.255 33.415 1.00 90.50 96 ILE A C 1
ATOM 745 O O . ILE A 1 96 ? -7.408 0.584 32.401 1.00 90.50 96 ILE A O 1
ATOM 749 N N . GLN A 1 97 ? -8.797 1.431 33.940 1.00 88.00 97 GLN A N 1
ATOM 750 C CA . GLN A 1 97 ? -9.985 0.835 33.345 1.00 88.00 97 GLN A CA 1
ATOM 751 C C . GLN A 1 97 ? -10.274 1.406 31.948 1.00 88.00 97 GLN A C 1
ATOM 753 O O . GLN A 1 97 ? -10.600 0.642 31.038 1.00 88.00 97 GLN A O 1
ATOM 758 N N . GLY A 1 98 ? -10.121 2.721 31.763 1.00 88.75 98 GLY A N 1
ATOM 759 C CA . GLY A 1 98 ? -10.242 3.359 30.449 1.00 88.75 98 GLY A CA 1
ATOM 760 C C . GLY A 1 98 ? -9.190 2.840 29.468 1.00 88.75 98 GLY A C 1
ATOM 761 O O . GLY A 1 98 ? -9.518 2.468 28.342 1.00 88.75 98 GLY A O 1
ATOM 762 N N . LEU A 1 99 ? -7.938 2.709 29.916 1.00 89.38 99 LEU A N 1
ATOM 763 C CA . LEU A 1 99 ? -6.857 2.142 29.112 1.00 89.38 99 LEU A CA 1
ATOM 764 C C . LEU A 1 99 ? -7.209 0.727 28.618 1.00 89.38 99 LEU A C 1
ATOM 766 O O . LEU A 1 99 ? -7.099 0.432 27.430 1.00 89.38 99 LEU A O 1
ATOM 770 N N . VAL A 1 100 ? -7.696 -0.135 29.511 1.00 91.56 100 VAL A N 1
ATOM 771 C CA . VAL A 1 100 ? -8.000 -1.534 29.178 1.00 91.56 100 VAL A CA 1
ATOM 772 C C . VAL A 1 100 ? -9.211 -1.675 28.255 1.00 91.56 100 VAL A C 1
ATOM 774 O O . VAL A 1 100 ? -9.168 -2.461 27.310 1.00 91.56 100 VAL A O 1
ATOM 777 N N . TYR A 1 101 ? -10.302 -0.952 28.512 1.00 88.69 101 TYR A N 1
ATOM 778 C CA . TYR A 1 101 ? -11.560 -1.186 27.794 1.00 88.69 101 TYR A CA 1
ATOM 779 C C . TYR A 1 101 ? -11.777 -0.302 26.566 1.00 88.69 101 TYR A C 1
ATOM 781 O O . TYR A 1 101 ? -12.564 -0.689 25.700 1.00 88.69 101 TYR A O 1
ATOM 789 N N . GLU A 1 102 ? -11.104 0.844 26.478 1.00 87.12 102 GLU A N 1
ATOM 790 C CA . GLU A 1 102 ? -11.259 1.788 25.366 1.00 87.12 102 GLU A CA 1
ATOM 791 C C . GLU A 1 102 ? -10.001 1.813 24.491 1.00 87.12 102 GLU A C 1
ATOM 793 O O . GLU A 1 102 ? -10.086 1.594 23.279 1.00 87.12 102 GLU A O 1
ATOM 798 N N . TRP A 1 103 ? -8.819 1.994 25.090 1.00 92.19 103 TRP A N 1
ATOM 799 C CA . TRP A 1 103 ? -7.576 2.155 24.330 1.00 92.19 103 TRP A CA 1
ATOM 800 C C . TRP A 1 103 ? -7.040 0.850 23.748 1.00 92.19 103 TRP A C 1
ATOM 802 O O . TRP A 1 103 ? -6.728 0.822 22.559 1.00 92.19 103 TRP A O 1
ATOM 812 N N . ILE A 1 104 ? -6.955 -0.234 24.531 1.00 94.31 104 ILE A N 1
ATOM 813 C CA . ILE A 1 104 ? -6.401 -1.510 24.038 1.00 94.31 104 ILE A CA 1
ATOM 814 C C . ILE A 1 104 ? -7.151 -2.020 22.795 1.00 94.31 104 ILE A C 1
ATOM 816 O O . ILE A 1 104 ? -6.483 -2.294 21.798 1.00 94.31 104 ILE A O 1
ATOM 820 N N . PRO A 1 105 ? -8.500 -2.120 22.772 1.00 91.88 105 PRO A N 1
ATOM 821 C CA . PRO A 1 105 ? -9.210 -2.560 21.572 1.00 91.88 105 PRO A CA 1
ATOM 822 C C . PRO A 1 105 ? -8.981 -1.628 20.381 1.00 91.88 105 PRO A C 1
ATOM 824 O O . PRO A 1 105 ? -8.793 -2.100 19.266 1.00 91.88 105 PRO A O 1
ATOM 827 N N . THR A 1 106 ? -8.950 -0.313 20.614 1.00 94.38 106 THR A N 1
ATOM 828 C CA . THR A 1 106 ? -8.699 0.682 19.562 1.00 94.38 106 THR A CA 1
ATOM 829 C C . THR A 1 106 ? -7.309 0.509 18.949 1.00 94.38 106 THR A C 1
ATOM 831 O O . THR A 1 106 ? -7.178 0.454 17.728 1.00 94.38 106 THR A O 1
ATOM 834 N N . LEU A 1 107 ? -6.279 0.345 19.783 1.00 96.56 107 LEU A N 1
ATOM 835 C CA . LEU A 1 107 ? -4.910 0.074 19.338 1.00 96.56 107 LEU A CA 1
ATOM 836 C C . LEU A 1 107 ? -4.799 -1.280 18.629 1.00 96.56 107 LEU A C 1
ATOM 838 O O . LEU A 1 107 ? -4.105 -1.383 17.621 1.00 96.56 107 LEU A O 1
ATOM 842 N N . ALA A 1 108 ? -5.512 -2.303 19.105 1.00 96.56 108 ALA A N 1
ATOM 843 C CA . ALA A 1 108 ? -5.557 -3.608 18.456 1.00 96.56 108 ALA A CA 1
ATOM 844 C C . ALA A 1 108 ? -6.191 -3.524 17.058 1.00 96.56 108 ALA A C 1
ATOM 846 O O . ALA A 1 108 ? -5.615 -4.036 16.100 1.00 96.56 108 ALA A O 1
ATOM 847 N N . TYR A 1 109 ? -7.327 -2.831 16.907 1.00 97.12 109 TYR A N 1
ATOM 848 C CA . TYR A 1 109 ? -7.941 -2.605 15.596 1.00 97.12 109 TYR A CA 1
ATOM 849 C C . TYR A 1 109 ? -7.032 -1.795 14.671 1.00 97.12 109 TYR A C 1
ATOM 851 O O . TYR A 1 109 ? -6.894 -2.153 13.503 1.00 97.12 109 TYR A O 1
ATOM 859 N N . ALA A 1 110 ? -6.370 -0.755 15.185 1.00 96.94 110 ALA A N 1
ATOM 860 C CA . ALA A 1 110 ? -5.408 0.028 14.416 1.00 96.94 110 ALA A CA 1
ATOM 861 C C . ALA A 1 110 ? -4.219 -0.825 13.943 1.00 96.94 110 ALA A C 1
ATOM 863 O O . ALA A 1 110 ? -3.823 -0.728 12.784 1.00 96.94 110 ALA A O 1
ATOM 864 N N . LEU A 1 111 ? -3.689 -1.705 14.800 1.00 96.25 111 LEU A N 1
ATOM 865 C CA . LEU A 1 111 ? -2.613 -2.631 14.444 1.00 96.25 111 LEU A CA 1
ATOM 866 C C . LEU A 1 111 ? -3.059 -3.626 13.367 1.00 96.25 111 LEU A C 1
ATOM 868 O O . LEU A 1 111 ? -2.359 -3.800 12.374 1.00 96.25 111 LEU A O 1
ATOM 872 N N . VAL A 1 112 ? -4.226 -4.254 13.535 1.00 96.62 112 VAL A N 1
ATOM 873 C CA . VAL A 1 112 ? -4.778 -5.187 12.539 1.00 96.62 112 VAL A CA 1
ATOM 874 C C . VAL A 1 112 ? -4.992 -4.476 11.205 1.00 96.62 112 VAL A C 1
ATOM 876 O O . VAL A 1 112 ? -4.573 -4.983 10.167 1.00 96.62 112 VAL A O 1
ATOM 879 N N . PHE A 1 113 ? -5.575 -3.278 11.225 1.00 94.94 113 PHE A N 1
ATOM 880 C CA . PHE A 1 113 ? -5.766 -2.464 10.030 1.00 94.94 113 PHE A CA 1
ATOM 881 C C . PHE A 1 113 ? -4.433 -2.111 9.355 1.00 94.94 113 PHE A C 1
ATOM 883 O O . PHE A 1 113 ? -4.291 -2.293 8.147 1.00 94.94 113 PHE A O 1
ATOM 890 N N . ALA A 1 114 ? -3.427 -1.690 10.128 1.00 91.56 114 ALA A N 1
ATOM 891 C CA . ALA A 1 114 ? -2.093 -1.395 9.614 1.00 91.56 114 ALA A CA 1
ATOM 892 C C . ALA A 1 114 ? -1.421 -2.632 8.993 1.00 91.56 114 ALA A C 1
ATOM 894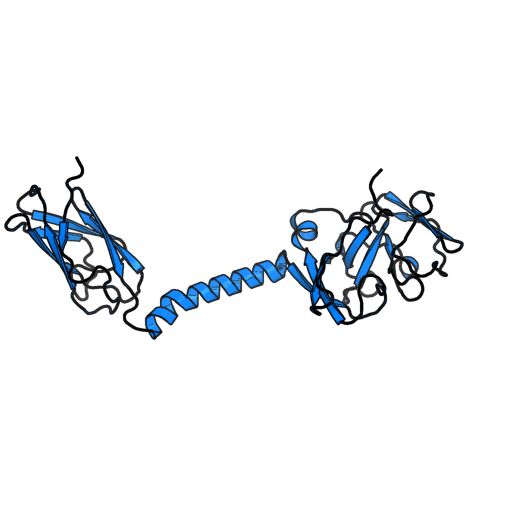 O O . ALA A 1 114 ? -0.799 -2.521 7.938 1.00 91.56 114 ALA A O 1
ATOM 895 N N . LEU A 1 115 ? -1.575 -3.816 9.597 1.00 91.31 115 LEU A N 1
ATOM 896 C CA . LEU A 1 115 ? -1.064 -5.075 9.046 1.00 91.31 115 LEU A CA 1
ATOM 897 C C . LEU A 1 115 ? -1.769 -5.451 7.738 1.00 91.31 115 LEU A C 1
ATOM 899 O O . LEU A 1 115 ? -1.101 -5.827 6.778 1.00 91.31 115 LEU A O 1
ATOM 903 N N . VAL A 1 116 ? -3.093 -5.298 7.663 1.00 90.81 116 VAL A N 1
ATOM 904 C CA . VAL A 1 116 ? -3.862 -5.541 6.430 1.00 90.81 116 VAL A CA 1
ATOM 905 C C . VAL A 1 116 ? -3.419 -4.586 5.322 1.00 90.81 116 VAL A C 1
ATOM 907 O O . VAL A 1 116 ? -3.114 -5.035 4.216 1.00 90.81 116 VAL A O 1
ATOM 910 N N . LEU A 1 117 ? -3.311 -3.286 5.615 1.00 88.69 117 LEU A N 1
ATOM 911 C CA . LEU A 1 117 ? -2.820 -2.309 4.644 1.00 88.69 117 LEU A CA 1
ATOM 912 C C . LEU A 1 117 ? -1.401 -2.638 4.177 1.00 88.69 117 LEU A C 1
ATOM 914 O O . LEU A 1 117 ? -1.151 -2.641 2.973 1.00 88.69 117 LEU A O 1
ATOM 918 N N . ARG A 1 118 ? -0.497 -2.964 5.108 1.00 85.00 118 ARG A N 1
ATOM 919 C CA . ARG A 1 118 ? 0.897 -3.308 4.802 1.00 85.00 118 ARG A CA 1
ATOM 920 C C . ARG A 1 118 ? 1.018 -4.559 3.931 1.00 85.00 118 ARG A C 1
ATOM 922 O O . ARG A 1 118 ? 1.885 -4.625 3.059 1.00 85.00 118 ARG A O 1
ATOM 929 N N . THR A 1 119 ? 0.186 -5.567 4.177 1.00 82.19 119 THR A N 1
ATOM 930 C CA . THR A 1 119 ? 0.243 -6.827 3.428 1.00 82.19 119 THR A CA 1
ATOM 931 C C . THR A 1 119 ? -0.364 -6.682 2.033 1.00 82.19 119 THR A C 1
ATOM 933 O O . THR A 1 119 ? 0.209 -7.199 1.073 1.00 82.19 119 THR A O 1
ATOM 936 N N . TYR A 1 120 ? -1.487 -5.970 1.896 1.00 83.12 120 TYR A N 1
ATOM 937 C CA . TYR A 1 120 ? -2.306 -6.030 0.678 1.00 83.12 120 TYR A CA 1
ATOM 938 C C . TYR A 1 120 ? -2.342 -4.753 -0.155 1.00 83.12 120 TYR A C 1
ATOM 940 O O . TYR A 1 120 ? -2.548 -4.835 -1.364 1.00 83.12 120 TYR A O 1
ATOM 948 N N . ALA A 1 121 ? -2.173 -3.584 0.460 1.00 85.25 121 ALA A N 1
ATOM 949 C CA . ALA A 1 121 ? -2.431 -2.320 -0.216 1.00 85.25 121 ALA A CA 1
ATOM 950 C C . ALA A 1 121 ? -1.157 -1.533 -0.506 1.00 85.25 121 ALA A C 1
ATOM 952 O O . ALA A 1 121 ? -0.926 -1.127 -1.646 1.00 85.25 121 ALA A O 1
ATOM 953 N N . VAL A 1 122 ? -0.332 -1.339 0.518 1.00 86.50 122 VAL A N 1
ATOM 954 C CA . VAL A 1 122 ? 0.739 -0.347 0.511 1.00 86.50 122 VAL A CA 1
ATOM 955 C C . VAL A 1 122 ? 2.007 -0.967 1.073 1.00 86.50 122 VAL A C 1
ATOM 957 O O . VAL A 1 122 ? 1.986 -1.573 2.141 1.00 86.50 122 VAL A O 1
ATOM 960 N N . ALA A 1 123 ? 3.127 -0.788 0.382 1.00 85.50 123 ALA A N 1
ATOM 961 C CA . ALA A 1 123 ? 4.433 -1.159 0.911 1.00 85.50 123 ALA A CA 1
ATOM 962 C C . ALA A 1 123 ? 5.442 -0.034 0.709 1.00 85.50 123 ALA A C 1
ATOM 964 O O . ALA A 1 123 ? 5.417 0.649 -0.314 1.00 85.50 123 ALA A O 1
ATOM 965 N N . SER A 1 124 ? 6.326 0.130 1.690 1.00 88.56 124 SER A N 1
ATOM 966 C CA . SER A 1 124 ? 7.471 1.022 1.594 1.00 88.56 124 SER A CA 1
ATOM 967 C C . SER A 1 124 ? 8.697 0.269 1.086 1.00 88.56 124 SER A C 1
ATOM 969 O O . SER A 1 124 ? 8.959 -0.854 1.521 1.00 88.56 124 SER A O 1
ATOM 971 N N . PHE A 1 125 ? 9.461 0.897 0.197 1.00 88.56 125 PHE A N 1
ATOM 972 C CA . PHE A 1 125 ? 10.732 0.369 -0.298 1.00 88.56 125 PHE A CA 1
ATOM 973 C C . PHE A 1 125 ? 11.818 1.437 -0.212 1.00 88.56 125 PHE A C 1
ATOM 975 O O . PHE A 1 125 ? 11.535 2.629 -0.319 1.00 88.56 125 PHE A O 1
ATOM 982 N N . ILE A 1 126 ? 13.055 0.990 -0.016 1.00 90.44 126 ILE A N 1
ATOM 983 C CA . ILE A 1 126 ? 14.253 1.830 -0.078 1.00 90.44 126 ILE A CA 1
ATOM 984 C C . ILE A 1 126 ? 14.939 1.536 -1.407 1.00 90.44 126 ILE A C 1
ATOM 986 O O . ILE A 1 126 ? 15.146 0.365 -1.726 1.00 90.44 126 ILE A O 1
ATOM 990 N N . ILE A 1 127 ? 15.308 2.570 -2.163 1.00 91.00 127 ILE A N 1
ATOM 991 C CA . ILE A 1 127 ? 16.049 2.415 -3.420 1.00 91.00 127 ILE A CA 1
ATOM 992 C C . ILE A 1 127 ? 17.500 2.015 -3.129 1.00 91.00 127 ILE A C 1
ATOM 994 O O . ILE A 1 127 ? 18.248 2.819 -2.563 1.00 91.00 127 ILE A O 1
ATOM 998 N N . PRO A 1 128 ? 17.937 0.803 -3.525 1.00 85.62 128 PRO A N 1
ATOM 999 C CA . PRO A 1 128 ? 19.265 0.315 -3.173 1.00 85.62 128 PRO A CA 1
ATOM 1000 C C . PRO A 1 128 ? 20.354 0.764 -4.158 1.00 85.62 128 PRO A C 1
ATOM 1002 O O . PRO A 1 128 ? 21.531 0.723 -3.804 1.00 85.62 128 PRO A O 1
ATOM 1005 N N . SER A 1 129 ? 19.998 1.167 -5.385 1.00 90.56 129 SER A N 1
ATOM 1006 C CA . SER A 1 129 ? 20.948 1.430 -6.475 1.00 90.56 129 SER A CA 1
ATOM 1007 C C . SER A 1 129 ? 20.527 2.584 -7.392 1.00 90.56 129 SER A C 1
ATOM 1009 O O . SER A 1 129 ? 19.348 2.917 -7.480 1.00 90.56 129 SER A O 1
ATOM 1011 N N . GLY A 1 130 ? 21.491 3.140 -8.134 1.00 90.69 130 GLY A N 1
ATOM 1012 C CA . GLY A 1 130 ? 21.302 4.231 -9.105 1.00 90.69 130 GLY A CA 1
ATOM 1013 C C . GLY A 1 130 ? 20.800 3.806 -10.493 1.00 90.69 130 GLY A C 1
ATOM 1014 O O . GLY A 1 130 ? 20.910 4.556 -11.452 1.00 90.69 130 GLY A O 1
ATOM 1015 N N . SER A 1 131 ? 20.236 2.605 -10.654 1.00 90.31 131 SER A N 1
ATOM 1016 C CA . SER A 1 131 ? 19.729 2.155 -11.973 1.00 90.31 131 SER A CA 1
ATOM 1017 C C . SER A 1 131 ? 18.542 2.972 -12.509 1.00 90.31 131 SER A C 1
ATOM 1019 O O . SER A 1 131 ? 18.225 2.913 -13.694 1.00 90.31 131 SER A O 1
ATOM 1021 N N . MET A 1 132 ? 17.876 3.703 -11.618 1.00 92.00 132 MET A N 1
ATOM 1022 C CA . MET A 1 132 ? 16.782 4.627 -11.913 1.00 92.00 132 MET A CA 1
ATOM 1023 C C . MET A 1 132 ? 17.190 6.077 -11.610 1.00 92.00 132 MET A C 1
ATOM 1025 O O . MET A 1 132 ? 16.318 6.932 -11.498 1.00 92.00 132 MET A O 1
ATOM 1029 N N . GLU A 1 133 ? 18.491 6.338 -11.426 1.00 82.62 133 GLU A N 1
ATOM 1030 C CA . GLU A 1 133 ? 19.044 7.680 -11.211 1.00 82.62 133 GLU A CA 1
ATOM 1031 C C . GLU A 1 133 ? 18.606 8.574 -12.378 1.00 82.62 133 GLU A C 1
ATOM 1033 O O . GLU A 1 133 ? 18.628 8.108 -13.509 1.00 82.62 133 GLU A O 1
ATOM 1038 N N . ASP A 1 134 ? 18.127 9.783 -12.063 1.00 79.69 134 ASP A N 1
ATOM 1039 C CA . ASP A 1 134 ? 17.294 10.716 -12.863 1.00 79.69 134 ASP A CA 1
ATOM 1040 C C . ASP A 1 134 ? 15.801 10.726 -12.472 1.00 79.69 134 ASP A C 1
ATOM 1042 O O . ASP A 1 134 ? 15.215 11.803 -12.360 1.00 79.69 134 ASP A O 1
ATOM 1046 N N . THR A 1 135 ? 15.215 9.581 -12.100 1.00 86.00 135 THR A N 1
ATOM 1047 C CA . THR A 1 135 ? 13.851 9.520 -11.518 1.00 86.00 135 THR A CA 1
ATOM 1048 C C . THR A 1 135 ? 13.880 9.202 -10.022 1.00 86.00 135 THR A C 1
ATOM 1050 O O . THR A 1 135 ? 13.209 9.843 -9.213 1.00 86.00 135 THR A O 1
ATOM 1053 N N . LEU A 1 136 ? 14.682 8.213 -9.630 1.00 89.56 136 LEU A N 1
ATOM 1054 C CA . LEU A 1 136 ? 14.805 7.693 -8.270 1.00 89.56 136 LEU A CA 1
ATOM 1055 C C . LEU A 1 136 ? 16.283 7.655 -7.888 1.00 89.56 136 LEU A C 1
ATOM 1057 O O . LEU A 1 136 ? 17.080 6.980 -8.540 1.00 89.56 136 LEU A O 1
ATOM 1061 N N . LEU A 1 137 ? 16.651 8.350 -6.813 1.00 89.81 137 LEU A N 1
ATOM 1062 C CA . LEU A 1 137 ? 18.024 8.309 -6.310 1.00 89.81 137 LEU A CA 1
ATOM 1063 C C . LEU A 1 137 ? 18.152 7.244 -5.229 1.00 89.81 137 LEU A C 1
ATOM 1065 O O . LEU A 1 137 ? 17.187 6.832 -4.580 1.00 89.81 137 LEU A O 1
ATOM 1069 N N . GLN A 1 138 ? 19.388 6.810 -5.021 1.00 91.81 138 GLN A N 1
ATOM 1070 C CA . GLN A 1 138 ? 19.712 5.883 -3.953 1.00 91.81 138 GLN A CA 1
ATOM 1071 C C . GLN A 1 138 ? 19.273 6.449 -2.595 1.00 91.81 138 GLN A C 1
ATOM 1073 O O . GLN A 1 138 ? 19.485 7.627 -2.312 1.00 91.81 138 GLN A O 1
ATOM 1078 N N . HIS A 1 139 ? 18.715 5.583 -1.748 1.00 91.88 139 HIS A N 1
ATOM 1079 C CA . HIS A 1 139 ? 18.137 5.909 -0.437 1.00 91.88 139 HIS A CA 1
ATOM 1080 C C . HIS A 1 139 ? 16.799 6.657 -0.456 1.00 91.88 139 HIS A C 1
ATOM 1082 O O . HIS A 1 139 ? 16.278 6.963 0.621 1.00 91.88 139 HIS A O 1
ATOM 1088 N N . ASP A 1 140 ? 16.195 6.887 -1.625 1.00 92.50 140 ASP A N 1
ATOM 1089 C CA . ASP A 1 140 ? 14.794 7.297 -1.660 1.00 92.50 140 ASP A CA 1
ATOM 1090 C C . ASP A 1 140 ? 13.914 6.236 -1.008 1.00 92.50 140 ASP A C 1
ATOM 1092 O O . ASP A 1 140 ? 14.081 5.025 -1.200 1.00 92.50 140 ASP A O 1
ATOM 1096 N N . LEU A 1 141 ? 12.952 6.727 -0.244 1.00 92.06 141 LEU A N 1
ATOM 1097 C CA . LEU A 1 141 ? 11.924 5.948 0.411 1.00 92.06 141 LEU A CA 1
ATOM 1098 C C . LEU A 1 141 ? 10.621 6.185 -0.342 1.00 92.06 141 LEU A C 1
ATOM 1100 O O . LEU A 1 141 ? 10.073 7.291 -0.361 1.00 92.06 141 LEU A O 1
ATOM 1104 N N . LEU A 1 142 ? 10.137 5.125 -0.976 1.00 91.50 142 LEU A N 1
ATOM 1105 C CA . LEU A 1 142 ? 8.968 5.163 -1.842 1.00 91.50 142 LEU A CA 1
ATOM 1106 C C . LEU A 1 142 ? 7.823 4.355 -1.258 1.00 91.50 142 LEU A C 1
ATOM 1108 O O . LEU A 1 142 ? 8.032 3.353 -0.570 1.00 91.50 142 LEU A O 1
ATOM 1112 N N . ILE A 1 143 ? 6.612 4.770 -1.597 1.00 91.50 143 ILE A N 1
ATOM 1113 C CA . ILE A 1 143 ? 5.408 3.983 -1.394 1.00 91.50 143 ILE A CA 1
ATOM 1114 C C . ILE A 1 143 ? 4.976 3.373 -2.721 1.00 91.50 143 ILE A C 1
ATOM 1116 O O . ILE A 1 143 ? 4.872 4.063 -3.738 1.00 91.50 143 ILE A O 1
ATOM 1120 N N . ALA A 1 144 ? 4.680 2.077 -2.688 1.00 90.88 144 ALA A N 1
ATOM 1121 C CA . ALA A 1 144 ? 4.152 1.343 -3.821 1.00 90.88 144 ALA A CA 1
ATOM 1122 C C . ALA A 1 144 ? 2.727 0.838 -3.578 1.00 90.88 144 ALA A C 1
ATOM 1124 O O . ALA A 1 144 ? 2.396 0.352 -2.491 1.00 90.88 144 ALA A O 1
ATOM 1125 N N . ASN A 1 145 ? 1.909 0.905 -4.628 1.00 89.62 145 ASN A N 1
ATOM 1126 C CA . ASN A 1 145 ? 0.565 0.350 -4.683 1.00 89.62 145 ASN A CA 1
ATOM 1127 C C . ASN A 1 145 ? 0.611 -1.123 -5.087 1.00 89.62 145 ASN A C 1
ATOM 1129 O O . ASN A 1 145 ? 0.966 -1.467 -6.220 1.00 89.62 145 ASN A O 1
ATOM 1133 N N . LYS A 1 146 ? 0.223 -1.987 -4.151 1.00 87.19 146 LYS A N 1
ATOM 1134 C CA . LYS A 1 146 ? 0.026 -3.421 -4.388 1.00 87.19 146 LYS A CA 1
ATOM 1135 C C . LYS A 1 146 ? -1.423 -3.748 -4.735 1.00 87.19 146 LYS A C 1
ATOM 1137 O O . LYS A 1 146 ? -1.663 -4.696 -5.480 1.00 87.19 146 LYS A O 1
ATOM 1142 N N . LEU A 1 147 ? -2.372 -2.958 -4.229 1.00 84.12 147 LEU A N 1
ATOM 1143 C CA . LEU A 1 147 ? -3.810 -3.208 -4.340 1.00 84.12 147 LEU A CA 1
ATOM 1144 C C . LEU A 1 147 ? -4.267 -3.267 -5.799 1.00 84.12 147 LEU A C 1
ATOM 1146 O O . LEU A 1 147 ? -4.916 -4.232 -6.205 1.00 84.12 147 LEU A O 1
ATOM 1150 N N . SER A 1 148 ? -3.902 -2.256 -6.590 1.00 80.00 148 SER A N 1
ATOM 1151 C CA . SER A 1 148 ? -4.332 -2.149 -7.989 1.00 80.00 148 SER A CA 1
ATOM 1152 C C . SER A 1 148 ? -3.879 -3.346 -8.826 1.00 80.00 148 SER A C 1
ATOM 1154 O O . SER A 1 148 ? -4.655 -3.883 -9.613 1.00 80.00 148 SER A O 1
ATOM 1156 N N . TYR A 1 149 ? -2.650 -3.815 -8.607 1.00 77.06 149 TYR A N 1
ATOM 1157 C CA . TYR A 1 149 ? -2.041 -4.857 -9.430 1.00 77.06 149 TYR A CA 1
ATOM 1158 C C . TYR A 1 149 ? -2.278 -6.272 -8.899 1.00 77.06 149 TYR A C 1
ATOM 1160 O O . TYR A 1 149 ? -2.509 -7.178 -9.696 1.00 77.06 149 TYR A O 1
ATOM 1168 N N . LYS A 1 150 ? -2.214 -6.512 -7.586 1.00 79.44 150 LYS A N 1
ATOM 1169 C CA . LYS A 1 150 ? -2.375 -7.872 -7.040 1.00 79.44 150 LYS A CA 1
ATOM 1170 C C . LYS A 1 150 ? -3.829 -8.261 -6.805 1.00 79.44 150 LYS A C 1
ATOM 1172 O O . LYS A 1 150 ? -4.147 -9.435 -6.945 1.00 79.44 150 LYS A O 1
ATOM 1177 N N . LEU A 1 151 ? -4.692 -7.310 -6.450 1.00 76.81 151 LEU A N 1
ATOM 1178 C CA . LEU A 1 151 ? -6.073 -7.611 -6.057 1.00 76.81 151 LEU A CA 1
ATOM 1179 C C . LEU A 1 151 ? -7.104 -7.135 -7.080 1.00 76.81 151 LEU A C 1
ATOM 1181 O O . LEU A 1 151 ? -8.045 -7.868 -7.358 1.00 76.81 151 LEU A O 1
ATOM 1185 N N . LEU A 1 152 ? -6.929 -5.945 -7.664 1.00 82.81 152 LEU A N 1
ATOM 1186 C CA . LEU A 1 152 ? -7.866 -5.417 -8.669 1.00 82.81 152 LEU A CA 1
ATOM 1187 C C . LEU A 1 152 ? -7.543 -5.859 -10.105 1.00 82.81 152 LEU A C 1
ATOM 1189 O O . LEU A 1 152 ? -8.307 -5.562 -11.017 1.00 82.81 152 LEU A O 1
ATOM 1193 N N . GLY A 1 153 ? -6.424 -6.561 -10.316 1.00 81.00 153 GLY A N 1
ATOM 1194 C CA . GLY A 1 153 ? -6.065 -7.129 -11.618 1.00 81.00 153 GLY A CA 1
ATOM 1195 C C . GLY A 1 153 ? -5.711 -6.097 -12.691 1.00 81.00 153 GLY A C 1
ATOM 1196 O O . GLY A 1 153 ? -5.740 -6.425 -13.874 1.00 81.00 153 GLY A O 1
ATOM 1197 N N . GLN A 1 154 ? -5.368 -4.861 -12.315 1.00 85.88 154 GLN A N 1
ATOM 1198 C CA . GLN A 1 154 ? -4.917 -3.872 -13.292 1.00 85.88 154 GLN A CA 1
ATOM 1199 C C . GLN A 1 154 ? -3.596 -4.323 -13.925 1.00 85.88 154 GLN A C 1
ATOM 1201 O O . GLN A 1 154 ? -2.704 -4.850 -13.249 1.00 85.88 154 GLN A O 1
ATOM 1206 N N . ASN A 1 155 ? -3.478 -4.137 -15.236 1.00 90.31 155 ASN A N 1
ATOM 1207 C CA . ASN A 1 155 ? -2.263 -4.451 -15.973 1.00 90.31 155 ASN A CA 1
ATOM 1208 C C . ASN A 1 155 ? -1.317 -3.247 -15.971 1.00 90.31 155 ASN A C 1
ATOM 1210 O O . ASN A 1 155 ? -1.792 -2.124 -16.156 1.00 90.31 155 ASN A O 1
ATOM 1214 N N . PRO A 1 156 ? -0.002 -3.464 -15.770 1.00 91.50 156 PRO A N 1
ATOM 1215 C CA . PRO A 1 156 ? 0.992 -2.416 -15.951 1.00 91.50 156 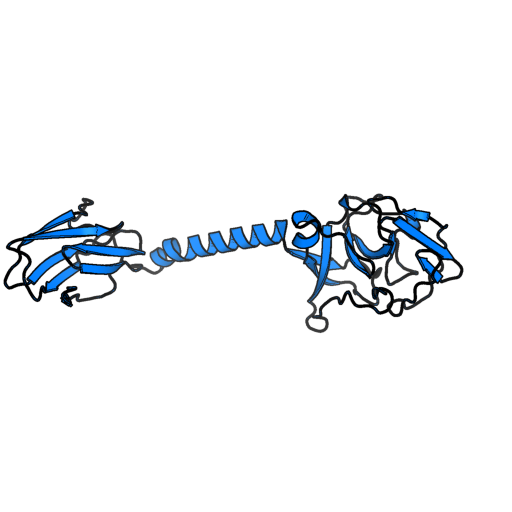PRO A CA 1
ATOM 1216 C C . PRO A 1 156 ? 0.906 -1.823 -17.348 1.00 91.50 156 PRO A C 1
ATOM 1218 O O . PRO A 1 156 ? 0.714 -2.543 -18.331 1.00 91.50 156 PRO A O 1
ATOM 1221 N N . GLN A 1 157 ? 1.012 -0.506 -17.403 1.00 92.25 157 GLN A N 1
ATOM 1222 C CA . GLN A 1 157 ? 1.012 0.268 -18.635 1.00 92.25 157 GLN A CA 1
ATOM 1223 C C . GLN A 1 157 ? 2.440 0.716 -18.941 1.00 92.25 157 GLN A C 1
ATOM 1225 O O . GLN A 1 157 ? 3.302 0.721 -18.060 1.00 92.25 157 GLN A O 1
ATOM 1230 N N . ARG A 1 158 ? 2.706 1.075 -20.201 1.00 92.81 158 ARG A N 1
ATOM 1231 C CA . ARG A 1 158 ? 3.987 1.690 -20.561 1.00 92.81 158 ARG A CA 1
ATOM 1232 C C . ARG A 1 158 ? 4.190 2.962 -19.736 1.00 92.81 158 ARG A C 1
ATOM 1234 O O . ARG A 1 158 ? 3.232 3.680 -19.469 1.00 92.81 158 ARG A O 1
ATOM 1241 N N . GLY A 1 159 ? 5.423 3.203 -19.311 1.00 91.31 159 GLY A N 1
ATOM 1242 C CA . GLY A 1 159 ? 5.781 4.312 -18.431 1.00 91.31 159 GLY A CA 1
ATOM 1243 C C . GLY A 1 159 ? 5.670 4.008 -16.937 1.00 91.31 159 GLY A C 1
ATOM 1244 O O . GLY A 1 159 ? 6.388 4.649 -16.167 1.00 91.31 159 GLY A O 1
ATOM 1245 N N . ASP A 1 160 ? 4.882 3.004 -16.524 1.00 92.31 160 ASP A N 1
ATOM 1246 C CA . ASP A 1 160 ? 4.753 2.626 -15.112 1.00 92.31 160 ASP A CA 1
ATOM 1247 C C . ASP A 1 160 ? 6.123 2.254 -14.520 1.00 92.31 160 ASP A C 1
ATOM 1249 O O . ASP A 1 160 ? 6.880 1.463 -15.093 1.00 92.31 160 ASP A O 1
ATOM 1253 N N . VAL A 1 161 ? 6.429 2.766 -13.327 1.00 92.94 161 VAL A N 1
ATOM 1254 C CA . VAL A 1 161 ? 7.604 2.341 -12.556 1.00 92.94 161 VAL A CA 1
ATOM 1255 C C . VAL A 1 161 ? 7.199 1.207 -11.621 1.00 92.94 161 VAL A C 1
ATOM 1257 O O . VAL A 1 161 ? 6.450 1.394 -10.659 1.00 92.94 161 VAL A O 1
ATOM 1260 N N . MET A 1 162 ? 7.700 0.009 -11.905 1.00 93.56 162 MET A N 1
ATOM 1261 C CA . MET A 1 162 ? 7.252 -1.221 -11.263 1.00 93.56 162 MET A CA 1
ATOM 1262 C C . MET A 1 162 ? 8.358 -1.869 -10.446 1.00 93.56 162 MET A C 1
ATOM 1264 O O . MET A 1 162 ? 9.518 -1.926 -10.856 1.00 93.56 162 MET A O 1
ATOM 1268 N N . ILE A 1 163 ? 7.950 -2.426 -9.311 1.00 93.81 163 ILE A N 1
ATOM 1269 C CA . ILE A 1 163 ? 8.763 -3.278 -8.452 1.00 93.81 163 ILE A CA 1
ATOM 1270 C C . ILE A 1 163 ? 8.456 -4.724 -8.815 1.00 93.81 163 ILE A C 1
ATOM 1272 O O . ILE A 1 163 ? 7.285 -5.106 -8.893 1.00 93.81 163 ILE A O 1
ATOM 1276 N N . PHE A 1 164 ? 9.485 -5.530 -9.042 1.00 93.69 164 PHE A N 1
ATOM 1277 C CA . PHE A 1 164 ? 9.348 -6.924 -9.445 1.00 93.69 164 PHE A CA 1
ATOM 1278 C C . PHE A 1 164 ? 10.528 -7.775 -9.004 1.00 93.69 164 PHE A C 1
ATOM 1280 O O . PHE A 1 164 ? 11.608 -7.273 -8.703 1.00 93.69 164 PHE A O 1
ATOM 1287 N N . LYS A 1 165 ? 10.321 -9.087 -9.050 1.00 93.94 165 LYS A N 1
ATOM 1288 C CA . LYS A 1 165 ? 11.370 -10.090 -8.871 1.00 93.94 165 LYS A CA 1
ATOM 1289 C C . LYS A 1 165 ? 11.900 -10.531 -10.234 1.00 93.94 165 LYS A C 1
ATOM 1291 O O . LYS A 1 165 ? 11.139 -11.121 -11.008 1.00 93.94 165 LYS A O 1
ATOM 1296 N N . PRO A 1 166 ? 13.161 -10.233 -10.583 1.00 92.19 166 PRO A N 1
ATOM 1297 C CA . PRO A 1 166 ? 13.689 -10.605 -11.883 1.00 92.19 166 PRO A CA 1
ATOM 1298 C C . PRO A 1 166 ? 13.863 -12.131 -11.988 1.00 92.19 166 PRO A C 1
ATOM 1300 O O . PRO A 1 166 ? 14.050 -12.804 -10.972 1.00 92.19 166 PRO A O 1
ATOM 1303 N N . PRO A 1 167 ? 13.852 -12.697 -13.208 1.00 89.94 167 PRO A N 1
ATOM 1304 C CA . PRO A 1 167 ? 13.888 -14.149 -13.401 1.00 89.94 167 PRO A CA 1
ATOM 1305 C C . PRO A 1 167 ? 15.190 -14.808 -12.915 1.00 89.94 167 PRO A C 1
ATOM 1307 O O . PRO A 1 167 ? 15.166 -15.957 -12.488 1.00 89.94 167 PRO A O 1
ATOM 1310 N N . HIS A 1 168 ? 16.316 -14.089 -12.953 1.00 89.94 168 HIS A N 1
ATOM 1311 C CA . HIS A 1 168 ? 17.632 -14.598 -12.550 1.00 89.94 168 HIS A CA 1
ATOM 1312 C C . HIS A 1 168 ? 17.899 -14.472 -11.038 1.00 89.94 168 HIS A C 1
ATOM 1314 O O . HIS A 1 168 ? 18.710 -15.219 -10.500 1.00 89.94 168 HIS A O 1
ATOM 1320 N N . GLU A 1 169 ? 17.206 -13.563 -10.339 1.00 91.19 169 GLU A N 1
ATOM 1321 C CA . GLU A 1 169 ? 17.375 -13.306 -8.901 1.00 91.19 169 GLU A CA 1
ATOM 1322 C C . GLU A 1 169 ? 16.012 -13.106 -8.206 1.00 91.19 169 GLU A C 1
ATOM 1324 O O . GLU A 1 169 ? 15.705 -12.019 -7.712 1.00 91.19 169 GLU A O 1
ATOM 1329 N N . PRO A 1 170 ? 15.173 -14.157 -8.105 1.00 89.56 170 PRO A N 1
ATOM 1330 C CA . PRO A 1 170 ? 13.786 -14.040 -7.639 1.00 89.56 170 PRO A CA 1
ATOM 1331 C C . PRO A 1 170 ? 13.645 -13.668 -6.152 1.00 89.56 170 PRO A C 1
ATOM 1333 O O . PRO A 1 170 ? 12.539 -13.436 -5.664 1.00 89.56 170 PRO A O 1
ATOM 1336 N N . HIS A 1 171 ? 14.753 -13.629 -5.410 1.00 90.81 171 HIS A N 1
ATOM 1337 C CA . HIS A 1 171 ? 14.796 -13.254 -3.997 1.00 90.81 171 HIS A CA 1
ATOM 1338 C C . HIS A 1 171 ? 15.071 -11.764 -3.765 1.00 90.81 171 HIS A C 1
ATOM 1340 O O . HIS A 1 171 ? 15.041 -11.326 -2.615 1.00 90.81 171 HIS A O 1
ATOM 1346 N N . LYS A 1 172 ? 15.346 -10.990 -4.822 1.00 90.62 172 LYS A N 1
ATOM 1347 C CA . LYS A 1 172 ? 15.601 -9.549 -4.733 1.00 90.62 172 LYS A CA 1
ATOM 1348 C C . LYS A 1 172 ? 14.518 -8.762 -5.457 1.00 90.62 172 LYS A C 1
ATOM 1350 O O . LYS A 1 172 ? 14.073 -9.148 -6.533 1.00 90.62 172 LYS A O 1
ATOM 1355 N N . ASP A 1 173 ? 14.146 -7.628 -4.877 1.00 91.88 173 ASP A N 1
ATOM 1356 C CA . ASP A 1 173 ? 13.229 -6.683 -5.505 1.00 91.88 173 ASP A CA 1
ATOM 1357 C C . ASP A 1 173 ? 14.014 -5.711 -6.394 1.00 91.88 173 ASP A C 1
ATOM 1359 O O . ASP A 1 173 ? 14.985 -5.085 -5.964 1.00 91.88 173 ASP A O 1
ATOM 1363 N N . TYR A 1 174 ? 13.594 -5.596 -7.651 1.00 94.38 174 TYR A N 1
ATOM 1364 C CA . TYR A 1 174 ? 14.125 -4.662 -8.639 1.00 94.38 174 TYR A CA 1
ATOM 1365 C C . TYR A 1 174 ? 13.048 -3.639 -8.963 1.00 94.38 174 TYR A C 1
ATOM 1367 O O . TYR A 1 174 ? 11.869 -3.968 -9.018 1.00 94.38 174 TYR A O 1
ATOM 1375 N N . ILE A 1 175 ? 13.463 -2.402 -9.217 1.00 94.69 175 ILE A N 1
ATOM 1376 C CA . ILE A 1 175 ? 12.589 -1.324 -9.674 1.00 94.69 175 ILE A CA 1
ATOM 1377 C C . ILE A 1 175 ? 13.069 -0.829 -11.032 1.00 94.69 175 ILE A C 1
ATOM 1379 O O . ILE A 1 175 ? 14.261 -0.551 -11.196 1.00 94.69 175 ILE A O 1
ATOM 1383 N N . LYS A 1 176 ? 12.172 -0.822 -12.019 1.00 95.12 176 LYS A N 1
ATOM 1384 C CA . LYS A 1 176 ? 12.437 -0.415 -13.408 1.00 95.12 176 LYS A CA 1
ATOM 1385 C C . LYS A 1 176 ? 11.169 0.168 -14.027 1.00 95.12 176 LYS A C 1
ATOM 1387 O O . LYS A 1 176 ? 10.073 -0.041 -13.504 1.00 95.12 176 LYS A O 1
ATOM 1392 N N . ARG A 1 177 ? 11.315 0.849 -15.158 1.00 94.88 177 ARG A N 1
ATOM 1393 C CA . ARG A 1 177 ? 10.204 1.357 -15.960 1.00 94.88 177 ARG A CA 1
ATOM 1394 C C . ARG A 1 177 ? 9.719 0.314 -16.962 1.00 94.88 177 ARG A C 1
ATOM 1396 O O . ARG A 1 177 ? 10.532 -0.388 -17.567 1.00 94.88 177 ARG A O 1
ATOM 1403 N N . VAL A 1 178 ? 8.405 0.216 -17.136 1.00 95.75 178 VAL A N 1
ATOM 1404 C CA . VAL A 1 178 ? 7.775 -0.584 -18.192 1.00 95.75 178 VAL A CA 1
ATOM 1405 C C . VAL A 1 178 ? 7.946 0.140 -19.527 1.00 95.75 178 VAL A C 1
ATOM 1407 O O . VAL A 1 178 ? 7.421 1.234 -19.713 1.00 95.75 178 VAL A O 1
ATOM 1410 N N . ILE A 1 179 ? 8.655 -0.482 -20.463 1.00 96.38 179 ILE A N 1
ATOM 1411 C CA . ILE A 1 179 ? 8.879 0.041 -21.819 1.00 96.38 179 ILE A CA 1
ATOM 1412 C C . ILE A 1 179 ? 7.955 -0.647 -22.822 1.00 96.38 179 ILE A C 1
ATOM 1414 O O . ILE A 1 179 ? 7.354 0.012 -23.665 1.00 96.38 179 ILE A O 1
ATOM 1418 N N . GLY A 1 180 ? 7.811 -1.968 -22.701 1.00 96.81 180 GLY A N 1
ATOM 1419 C CA . GLY A 1 180 ? 6.916 -2.776 -23.527 1.00 96.81 180 GLY A CA 1
ATOM 1420 C C . GLY A 1 180 ? 5.927 -3.560 -22.672 1.00 96.81 180 GLY A C 1
ATOM 1421 O O . GLY A 1 180 ? 6.281 -4.050 -21.593 1.00 96.81 180 GLY A O 1
ATOM 1422 N N . VAL A 1 181 ? 4.700 -3.679 -23.168 1.00 97.44 181 VAL A N 1
ATOM 1423 C CA . VAL A 1 181 ? 3.599 -4.450 -22.570 1.00 97.44 181 VAL A CA 1
ATOM 1424 C C . VAL A 1 181 ? 3.240 -5.649 -23.467 1.00 97.44 181 VAL A C 1
ATOM 1426 O O . VAL A 1 181 ? 3.717 -5.710 -24.602 1.00 97.44 181 VAL A O 1
ATOM 1429 N N . PRO A 1 182 ? 2.417 -6.612 -23.007 1.00 97.81 182 PRO A N 1
ATOM 1430 C CA . PRO A 1 182 ? 2.081 -7.794 -23.796 1.00 97.81 182 PRO A CA 1
ATOM 1431 C C . PRO A 1 182 ? 1.655 -7.494 -25.239 1.00 97.81 182 PRO A C 1
ATOM 1433 O O . PRO A 1 182 ? 0.798 -6.641 -25.473 1.00 97.81 182 PRO A O 1
ATOM 1436 N N . GLY A 1 183 ? 2.241 -8.221 -26.195 1.00 97.31 183 GLY A N 1
ATOM 1437 C CA . GLY A 1 183 ? 2.018 -8.039 -27.633 1.00 97.31 183 GLY A CA 1
ATOM 1438 C C . GLY A 1 183 ? 2.938 -7.016 -28.310 1.00 97.31 183 GLY A C 1
ATOM 1439 O O . GLY A 1 183 ? 3.034 -7.022 -29.539 1.00 97.31 183 GLY A O 1
ATOM 1440 N N . ASP A 1 184 ? 3.651 -6.181 -27.551 1.00 98.19 184 ASP A N 1
ATOM 1441 C CA . ASP A 1 184 ? 4.600 -5.232 -28.130 1.00 98.19 184 ASP A CA 1
ATOM 1442 C C . ASP A 1 184 ? 5.818 -5.926 -28.726 1.00 98.19 184 ASP A C 1
ATOM 1444 O O . ASP A 1 184 ? 6.264 -6.972 -28.262 1.00 98.19 184 ASP A O 1
ATOM 1448 N N . THR A 1 185 ? 6.415 -5.293 -29.729 1.00 98.19 185 THR A N 1
ATOM 1449 C CA . THR A 1 185 ? 7.722 -5.676 -30.255 1.00 98.19 185 THR A CA 1
ATOM 1450 C C . THR A 1 185 ? 8.759 -4.628 -29.889 1.00 98.19 185 THR A C 1
ATOM 1452 O O . THR A 1 185 ? 8.632 -3.476 -30.293 1.00 98.19 185 THR A O 1
ATOM 1455 N N . VAL A 1 186 ? 9.789 -5.026 -29.142 1.00 98.12 186 VAL A N 1
ATOM 1456 C CA . VAL A 1 186 ? 10.826 -4.119 -28.633 1.00 98.12 186 VAL A CA 1
ATOM 1457 C C . VAL A 1 186 ? 12.171 -4.419 -29.287 1.00 98.12 186 VAL A C 1
ATOM 1459 O O . VAL A 1 186 ? 12.561 -5.579 -29.428 1.00 98.12 186 VAL A O 1
ATOM 1462 N N . GLU A 1 187 ? 12.892 -3.371 -29.675 1.00 98.12 187 GLU A N 1
ATOM 1463 C CA . GLU A 1 187 ? 14.247 -3.438 -30.228 1.00 98.12 187 GLU A CA 1
ATOM 1464 C C . GLU A 1 187 ? 15.087 -2.283 -29.669 1.00 98.12 187 GLU A C 1
ATOM 1466 O O . GLU A 1 187 ? 14.590 -1.171 -29.509 1.00 98.12 187 GLU A O 1
ATOM 1471 N N . VAL A 1 188 ? 16.372 -2.518 -29.396 1.00 97.38 188 VAL A N 1
ATOM 1472 C CA . VAL A 1 188 ? 17.316 -1.441 -29.060 1.00 97.38 188 VAL A CA 1
ATOM 1473 C C . VAL A 1 188 ? 18.475 -1.485 -30.042 1.00 97.38 188 VAL A C 1
ATOM 1475 O O . VAL A 1 188 ? 19.257 -2.441 -30.060 1.00 97.38 188 VAL A O 1
ATOM 1478 N N . LYS A 1 189 ? 18.601 -0.441 -30.863 1.00 96.12 189 LYS A N 1
ATOM 1479 C CA . LYS A 1 189 ? 19.666 -0.317 -31.865 1.00 96.12 189 LYS A CA 1
ATOM 1480 C C . LYS A 1 189 ? 20.093 1.133 -32.022 1.00 96.12 189 LYS A C 1
ATOM 1482 O O . LYS A 1 189 ? 19.280 2.040 -31.919 1.00 96.12 189 LYS A O 1
ATOM 1487 N N . ASN A 1 190 ? 21.380 1.339 -32.298 1.00 94.00 190 ASN A N 1
ATOM 1488 C CA . ASN A 1 190 ? 21.965 2.657 -32.577 1.00 94.00 190 ASN A CA 1
ATOM 1489 C C . ASN A 1 190 ? 21.623 3.735 -31.527 1.00 94.00 190 ASN A C 1
ATOM 1491 O O . ASN A 1 190 ? 21.415 4.888 -31.883 1.00 94.00 190 ASN A O 1
ATOM 1495 N N . GLY A 1 191 ? 21.552 3.362 -30.244 1.00 93.50 191 GLY A N 1
ATOM 1496 C CA . GLY A 1 191 ? 21.228 4.303 -29.170 1.00 93.50 191 GLY A CA 1
ATOM 1497 C C . GLY A 1 191 ? 19.750 4.682 -29.064 1.00 93.50 191 GLY A C 1
ATOM 1498 O O . GLY A 1 191 ? 19.431 5.604 -28.328 1.00 93.50 191 GLY A O 1
ATOM 1499 N N . VAL A 1 192 ? 18.849 3.994 -29.767 1.00 95.44 192 VAL A N 1
ATOM 1500 C CA . VAL A 1 192 ? 17.409 4.283 -29.752 1.00 95.44 192 VAL A CA 1
ATOM 1501 C C . VAL A 1 192 ? 16.634 3.030 -29.355 1.00 95.44 192 VAL A C 1
ATOM 1503 O O . VAL A 1 192 ? 16.947 1.918 -29.799 1.00 95.44 192 VAL A O 1
ATOM 1506 N N . VAL A 1 193 ? 15.635 3.215 -28.493 1.00 96.56 193 VAL A N 1
ATOM 1507 C CA . VAL A 1 193 ? 14.649 2.189 -28.143 1.00 96.56 193 VAL A CA 1
ATOM 1508 C C . VAL A 1 193 ? 13.493 2.294 -29.127 1.00 96.56 193 VAL A C 1
ATOM 1510 O O . VAL A 1 193 ? 12.960 3.376 -29.343 1.00 96.56 193 VAL A O 1
ATOM 1513 N N . TYR A 1 194 ? 13.107 1.175 -29.722 1.00 97.00 194 TYR A N 1
ATOM 1514 C CA . TYR A 1 194 ? 11.962 1.080 -30.615 1.00 97.00 194 TYR A CA 1
ATOM 1515 C C . TYR A 1 194 ? 10.893 0.204 -29.975 1.00 97.00 194 TYR A C 1
ATOM 1517 O O . TYR A 1 194 ? 11.197 -0.887 -29.485 1.00 97.00 194 TYR A O 1
ATOM 1525 N N . VAL A 1 195 ? 9.642 0.658 -30.031 1.00 97.25 195 VAL A N 1
ATOM 1526 C CA . VAL A 1 195 ? 8.467 -0.120 -29.631 1.00 97.25 195 VAL A CA 1
ATOM 1527 C C . VAL A 1 195 ? 7.490 -0.139 -30.799 1.00 97.25 195 VAL A C 1
ATOM 1529 O O . VAL A 1 195 ? 7.059 0.905 -31.277 1.00 97.25 195 VAL A O 1
ATOM 1532 N N . ASN A 1 196 ? 7.152 -1.333 -31.284 1.00 96.81 196 ASN A N 1
ATOM 1533 C CA . ASN A 1 196 ? 6.336 -1.545 -32.484 1.00 96.81 196 ASN A CA 1
ATOM 1534 C C . ASN A 1 196 ? 6.890 -0.792 -33.707 1.00 96.81 196 ASN A C 1
ATOM 1536 O O . ASN A 1 196 ? 6.152 -0.130 -34.429 1.00 96.81 196 ASN A O 1
ATOM 1540 N N . ASP A 1 197 ? 8.211 -0.881 -33.903 1.00 95.50 197 ASP A N 1
ATOM 1541 C CA . ASP A 1 197 ? 8.971 -0.207 -34.967 1.00 95.50 197 ASP A CA 1
ATOM 1542 C C . ASP A 1 197 ? 8.968 1.335 -34.915 1.00 95.50 197 ASP A C 1
ATOM 1544 O O . ASP A 1 197 ? 9.615 1.970 -35.749 1.00 95.50 197 ASP A O 1
ATOM 1548 N N . GLN A 1 198 ? 8.333 1.944 -33.909 1.00 95.00 198 GLN A N 1
ATOM 1549 C CA . GLN A 1 198 ? 8.379 3.386 -33.667 1.00 95.00 198 GLN A CA 1
ATOM 1550 C C . GLN A 1 198 ? 9.500 3.730 -32.680 1.00 95.00 198 GLN A C 1
ATOM 1552 O O . GLN A 1 198 ? 9.629 3.041 -31.662 1.00 95.00 198 GLN A O 1
ATOM 1557 N N . PRO A 1 199 ? 10.325 4.758 -32.952 1.00 94.25 199 PRO A N 1
ATOM 1558 C CA . PRO A 1 199 ? 11.306 5.232 -31.986 1.00 94.25 199 PRO A CA 1
ATOM 1559 C C . PRO A 1 199 ? 10.580 5.810 -30.768 1.00 94.25 199 PRO A C 1
ATOM 1561 O O . PRO A 1 199 ? 9.646 6.595 -30.904 1.00 94.25 199 PRO A O 1
ATOM 1564 N N . LEU A 1 200 ? 11.010 5.407 -29.580 1.00 91.88 200 LEU A N 1
ATOM 1565 C CA . LEU A 1 200 ? 10.493 5.930 -28.327 1.00 91.88 200 LEU A CA 1
ATOM 1566 C C . LEU A 1 200 ? 11.278 7.199 -27.968 1.00 91.88 200 LEU A C 1
ATOM 1568 O O . LEU A 1 200 ? 12.503 7.154 -27.839 1.00 91.88 200 LEU A O 1
ATOM 1572 N N . GLU A 1 201 ? 10.585 8.327 -27.833 1.00 88.12 201 GLU A N 1
ATOM 1573 C CA . GLU A 1 201 ? 11.179 9.589 -27.378 1.00 88.12 201 GLU A CA 1
ATOM 1574 C C . GLU A 1 201 ? 11.186 9.637 -25.852 1.00 88.12 201 GLU A C 1
ATOM 1576 O O . GLU A 1 201 ? 10.137 9.553 -25.228 1.00 88.12 201 GLU A O 1
ATOM 1581 N N . GLU A 1 202 ? 12.358 9.745 -25.227 1.00 84.62 202 GLU A N 1
ATOM 1582 C CA . GLU A 1 202 ? 12.519 9.467 -23.795 1.00 84.62 202 GLU A CA 1
ATOM 1583 C C . GLU A 1 202 ? 13.228 10.615 -23.076 1.00 84.62 202 GLU A C 1
ATOM 1585 O O . GLU A 1 202 ? 14.412 10.529 -22.771 1.00 84.62 202 GLU A O 1
ATOM 1590 N N . GLU A 1 203 ? 12.508 11.700 -22.782 1.00 83.81 203 GLU A N 1
ATOM 1591 C CA . GLU A 1 203 ? 13.093 12.879 -22.109 1.00 83.81 203 GLU A CA 1
ATOM 1592 C C . GLU A 1 203 ? 13.627 12.575 -20.697 1.00 83.81 203 GLU A C 1
ATOM 1594 O O . GLU A 1 203 ? 14.526 13.255 -20.210 1.00 83.81 203 GLU A O 1
ATOM 1599 N N . TYR A 1 204 ? 13.115 11.523 -20.052 1.00 81.31 204 TYR A N 1
ATOM 1600 C CA . TYR A 1 204 ? 13.575 11.046 -18.745 1.00 81.31 204 TYR A CA 1
ATOM 1601 C C . TYR A 1 204 ? 14.926 10.303 -18.795 1.00 81.31 204 TYR A C 1
ATOM 1603 O O . TYR A 1 204 ? 15.421 9.862 -17.758 1.00 81.31 204 TYR A O 1
ATOM 1611 N N . VAL A 1 205 ? 15.510 10.116 -19.983 1.00 86.38 205 VAL A N 1
ATOM 1612 C CA . VAL A 1 205 ? 16.777 9.407 -20.189 1.00 86.38 205 VAL A CA 1
ATOM 1613 C C . VAL A 1 205 ? 17.900 10.405 -20.433 1.00 86.38 205 VAL A C 1
ATOM 1615 O O . VAL A 1 205 ? 17.888 11.156 -21.405 1.00 86.38 205 VAL A O 1
ATOM 1618 N N . LYS A 1 206 ? 18.935 10.353 -19.596 1.00 86.12 206 LYS A N 1
ATOM 1619 C CA . LYS A 1 206 ? 20.097 11.241 -19.715 1.00 86.12 206 LYS A CA 1
ATOM 1620 C C . LYS A 1 206 ? 21.041 10.896 -20.865 1.00 86.12 206 LYS A C 1
ATOM 1622 O O . LYS A 1 206 ? 21.648 11.791 -21.447 1.00 86.12 206 LYS A O 1
ATOM 1627 N N . GLU A 1 207 ? 21.196 9.611 -21.181 1.00 90.12 207 GLU A N 1
ATOM 1628 C CA . GLU A 1 207 ? 22.140 9.138 -22.198 1.00 90.12 207 GLU A CA 1
ATOM 1629 C C . GLU A 1 207 ? 21.546 8.018 -23.065 1.00 90.12 207 GLU A C 1
ATOM 1631 O O . GLU A 1 207 ? 20.887 7.113 -22.538 1.00 90.12 207 GLU A O 1
ATOM 1636 N N . PRO A 1 208 ? 21.836 8.004 -24.380 1.00 91.31 208 PRO A N 1
ATOM 1637 C CA . PRO A 1 208 ? 21.450 6.906 -25.257 1.00 91.31 208 PRO A CA 1
ATOM 1638 C C . PRO A 1 208 ? 21.986 5.546 -24.765 1.00 91.31 208 PRO A C 1
ATOM 1640 O O . PRO A 1 208 ? 23.148 5.453 -24.353 1.00 91.31 208 PRO A O 1
ATOM 1643 N N . PRO A 1 209 ? 21.194 4.459 -24.837 1.00 92.75 209 PRO A N 1
ATOM 1644 C CA . PRO A 1 209 ? 21.657 3.124 -24.475 1.00 92.75 209 PRO A CA 1
ATOM 1645 C C . PRO A 1 209 ? 22.775 2.627 -25.404 1.00 92.75 209 PRO A C 1
ATOM 1647 O O . PRO A 1 209 ? 22.592 2.502 -26.613 1.00 92.75 209 PRO A O 1
ATOM 1650 N N . HIS A 1 210 ? 23.913 2.232 -24.832 1.00 93.19 210 HIS A N 1
ATOM 1651 C CA . HIS A 1 210 ? 24.986 1.568 -25.588 1.00 93.19 210 HIS A CA 1
ATOM 1652 C C . HIS A 1 210 ? 24.644 0.113 -25.935 1.00 93.19 210 HIS A C 1
ATOM 1654 O O . HIS A 1 210 ? 25.076 -0.420 -26.959 1.00 93.19 210 HIS A O 1
ATOM 1660 N N . ALA A 1 211 ? 23.880 -0.539 -25.056 1.00 90.50 211 ALA A N 1
ATOM 1661 C CA . ALA A 1 211 ? 23.475 -1.924 -25.223 1.00 90.50 211 ALA A CA 1
ATOM 1662 C C . ALA A 1 211 ? 22.529 -2.077 -26.420 1.00 90.50 211 ALA A C 1
ATOM 1664 O O . ALA A 1 211 ? 21.591 -1.300 -26.589 1.00 90.50 211 ALA A O 1
ATOM 1665 N N . ARG A 1 212 ? 22.754 -3.126 -27.214 1.00 94.31 212 ARG A N 1
ATOM 1666 C CA . ARG A 1 212 ? 21.826 -3.556 -28.261 1.00 94.31 212 ARG A CA 1
ATOM 1667 C C . ARG A 1 212 ? 20.902 -4.638 -27.723 1.00 94.31 212 ARG A C 1
ATOM 1669 O O . ARG A 1 212 ? 21.315 -5.449 -26.898 1.00 94.31 212 ARG A O 1
ATOM 1676 N N . PHE A 1 213 ? 19.680 -4.668 -28.231 1.00 96.50 213 PHE A N 1
ATOM 1677 C CA . PHE A 1 213 ? 18.717 -5.721 -27.951 1.00 96.50 213 PHE A CA 1
ATOM 1678 C C . PHE A 1 213 ? 17.987 -6.078 -29.240 1.00 96.50 213 PHE A C 1
ATOM 1680 O O . PHE A 1 213 ? 17.441 -5.202 -29.912 1.00 96.50 213 PHE A O 1
ATOM 1687 N N . ASN A 1 214 ? 18.016 -7.360 -29.595 1.00 96.75 214 ASN A N 1
ATOM 1688 C CA . ASN A 1 214 ? 17.408 -7.840 -30.827 1.00 96.75 214 ASN A CA 1
ATOM 1689 C C . ASN A 1 214 ? 15.887 -7.708 -30.761 1.00 96.75 214 ASN A C 1
ATOM 1691 O O . ASN A 1 214 ? 15.282 -7.932 -29.711 1.00 96.75 214 ASN A O 1
ATOM 1695 N N . LYS A 1 215 ? 15.281 -7.400 -31.910 1.00 97.50 215 LYS A N 1
ATOM 1696 C CA . LYS A 1 215 ? 13.831 -7.290 -32.061 1.00 97.50 215 LYS A CA 1
ATOM 1697 C C . LYS A 1 215 ? 13.129 -8.527 -31.489 1.00 97.50 215 LYS A C 1
ATOM 1699 O O . LYS A 1 215 ? 13.336 -9.636 -31.978 1.00 97.50 215 LYS A O 1
ATOM 1704 N N . THR A 1 216 ? 12.315 -8.320 -30.457 1.00 97.88 216 THR A N 1
ATOM 1705 C CA . THR A 1 216 ? 11.621 -9.386 -29.723 1.00 97.88 216 THR A CA 1
ATOM 1706 C C . THR A 1 216 ? 10.170 -8.990 -29.490 1.00 97.88 216 THR A C 1
ATOM 1708 O O . THR A 1 216 ? 9.906 -7.902 -28.981 1.00 97.88 216 THR A O 1
ATOM 1711 N N . THR A 1 217 ? 9.236 -9.871 -29.846 1.00 98.19 217 THR A N 1
ATOM 1712 C CA . THR A 1 217 ? 7.806 -9.709 -29.552 1.00 98.19 217 THR A CA 1
ATOM 1713 C C . THR A 1 217 ? 7.485 -10.311 -28.189 1.00 98.19 217 THR A C 1
ATOM 1715 O O . THR A 1 217 ? 7.841 -11.457 -27.923 1.00 98.19 217 THR A O 1
ATOM 1718 N N . LEU A 1 218 ? 6.823 -9.534 -27.337 1.00 98.12 218 LEU A N 1
ATOM 1719 C CA . LEU A 1 218 ? 6.457 -9.916 -25.979 1.00 98.12 218 LEU A CA 1
ATOM 1720 C C . LEU A 1 218 ? 5.238 -10.839 -25.979 1.00 98.12 218 LEU A C 1
ATOM 1722 O O . LEU A 1 218 ? 4.230 -10.567 -26.641 1.00 98.12 218 LEU A O 1
ATOM 1726 N N . GLY A 1 219 ? 5.321 -11.912 -25.194 1.00 97.62 219 GLY A N 1
ATOM 1727 C CA . GLY A 1 219 ? 4.207 -12.816 -24.933 1.00 97.62 219 GLY A CA 1
ATOM 1728 C C . GLY A 1 219 ? 3.024 -12.160 -24.195 1.00 97.62 219 GLY A C 1
ATOM 1729 O O . GLY A 1 219 ? 3.099 -11.009 -23.761 1.00 97.62 219 GLY A O 1
ATOM 1730 N N . PRO A 1 220 ? 1.912 -12.899 -24.015 1.00 96.19 220 PRO A N 1
ATOM 1731 C CA . PRO A 1 220 ? 0.660 -12.378 -23.451 1.00 96.19 220 PRO A CA 1
ATOM 1732 C C . PRO A 1 220 ? 0.748 -11.943 -21.977 1.00 96.19 220 PRO A C 1
ATOM 1734 O O . PRO A 1 220 ? -0.131 -11.230 -21.498 1.00 96.19 220 PRO A O 1
ATOM 1737 N N . ASP A 1 221 ? 1.783 -12.362 -21.249 1.00 94.94 221 ASP A N 1
ATOM 1738 C CA . ASP A 1 221 ? 2.037 -12.006 -19.851 1.00 94.94 221 ASP A CA 1
ATOM 1739 C C . ASP A 1 221 ? 3.426 -11.388 -19.637 1.00 94.94 221 ASP A C 1
ATOM 1741 O O . ASP A 1 221 ? 3.875 -11.275 -18.494 1.00 94.94 221 ASP A O 1
ATOM 1745 N N . GLU A 1 222 ? 4.104 -10.987 -20.711 1.00 97.25 222 GLU A N 1
ATOM 1746 C CA . GLU A 1 222 ? 5.483 -10.510 -20.678 1.00 97.25 222 GLU A CA 1
ATOM 1747 C C . GLU A 1 222 ? 5.585 -8.990 -20.792 1.00 97.25 222 GLU A C 1
ATOM 1749 O O . GLU A 1 222 ? 4.853 -8.333 -21.529 1.00 97.25 222 GLU A O 1
ATOM 1754 N N . TYR A 1 223 ? 6.547 -8.439 -20.059 1.00 97.69 223 TYR A N 1
ATOM 1755 C CA . TYR A 1 223 ? 6.830 -7.015 -19.983 1.00 97.69 223 TYR A CA 1
ATOM 1756 C C . TYR A 1 223 ? 8.315 -6.773 -20.213 1.00 97.69 223 TYR A C 1
ATOM 1758 O O . TYR A 1 223 ? 9.163 -7.486 -19.668 1.00 97.69 223 TYR A O 1
ATOM 1766 N N . PHE A 1 224 ? 8.637 -5.746 -20.994 1.00 97.75 224 PHE A N 1
ATOM 1767 C CA . PHE A 1 224 ? 10.017 -5.317 -21.190 1.00 97.75 224 PHE A CA 1
ATOM 1768 C C . PHE A 1 224 ? 10.329 -4.161 -20.248 1.00 97.75 224 PHE A C 1
ATOM 1770 O O . PHE A 1 224 ? 9.704 -3.103 -20.329 1.00 97.75 224 PHE A O 1
ATOM 1777 N N . MET A 1 225 ? 11.283 -4.377 -19.345 1.00 97.12 225 MET A N 1
ATOM 1778 C CA . MET A 1 225 ? 11.612 -3.454 -18.264 1.00 97.12 225 MET A CA 1
ATOM 1779 C C . MET A 1 225 ? 12.979 -2.819 -18.515 1.00 97.12 225 MET A C 1
ATOM 1781 O O . MET A 1 225 ? 13.940 -3.546 -18.766 1.00 97.12 225 MET A O 1
ATOM 1785 N N .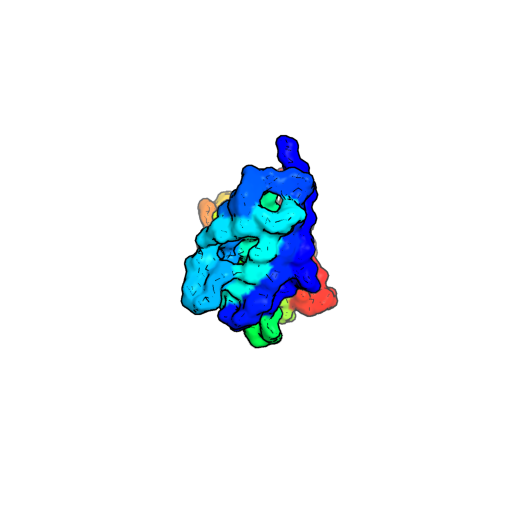 MET A 1 226 ? 13.108 -1.496 -18.389 1.00 96.62 226 MET A N 1
ATOM 1786 C CA . MET A 1 226 ? 14.404 -0.804 -18.475 1.00 96.62 226 MET A CA 1
ATOM 1787 C C . MET A 1 226 ? 14.606 0.178 -17.328 1.00 96.62 226 MET A C 1
ATOM 1789 O O . MET A 1 226 ? 13.651 0.714 -16.769 1.00 96.62 226 MET A O 1
ATOM 1793 N N . GLY A 1 227 ? 15.866 0.377 -16.948 1.00 95.31 227 GLY A N 1
ATOM 1794 C CA . GLY A 1 227 ? 16.236 1.437 -16.018 1.00 95.31 227 GLY A CA 1
ATOM 1795 C C . GLY A 1 227 ? 16.373 2.768 -16.741 1.00 95.31 227 GLY A C 1
ATOM 1796 O O . GLY A 1 227 ? 16.788 2.799 -17.903 1.00 95.31 227 GLY A O 1
ATOM 1797 N N . ASP A 1 228 ? 16.045 3.854 -16.051 1.00 93.50 228 ASP A N 1
ATOM 1798 C CA . ASP A 1 228 ? 16.169 5.208 -16.600 1.00 93.50 228 ASP A CA 1
ATOM 1799 C C . ASP A 1 228 ? 17.649 5.580 -16.803 1.00 93.50 228 ASP A C 1
ATOM 1801 O O . ASP A 1 228 ? 18.014 6.131 -17.842 1.00 93.50 228 ASP A O 1
ATOM 1805 N N . ASN A 1 229 ? 18.534 5.120 -15.907 1.00 93.94 229 ASN A N 1
ATOM 1806 C CA . ASN A 1 229 ? 19.982 5.205 -16.090 1.00 93.94 229 ASN A CA 1
ATOM 1807 C C . ASN A 1 229 ? 20.465 4.090 -17.037 1.00 93.94 229 ASN A C 1
ATOM 1809 O O . ASN A 1 229 ? 20.946 3.028 -16.621 1.00 93.94 229 ASN A O 1
ATOM 1813 N N . ARG A 1 230 ? 20.293 4.320 -18.344 1.00 94.25 230 ARG A N 1
ATOM 1814 C CA . ARG A 1 230 ? 20.442 3.309 -19.407 1.00 94.25 230 ARG A CA 1
ATOM 1815 C C . ARG A 1 230 ? 21.761 2.574 -19.414 1.00 94.25 230 ARG A C 1
ATOM 1817 O O . ARG A 1 230 ? 21.766 1.367 -19.659 1.00 94.25 230 ARG A O 1
ATOM 1824 N N . ASN A 1 231 ? 22.859 3.273 -19.185 1.00 94.00 231 ASN A N 1
ATOM 1825 C CA . ASN A 1 231 ? 24.189 2.682 -19.268 1.00 94.00 231 ASN A CA 1
ATOM 1826 C C . ASN A 1 231 ? 24.636 2.055 -17.932 1.00 94.00 231 ASN A C 1
ATOM 1828 O O . ASN A 1 231 ? 25.595 1.289 -17.923 1.00 94.00 231 ASN A O 1
ATOM 1832 N N . HIS A 1 232 ? 23.888 2.276 -16.840 1.00 93.56 232 HIS A N 1
ATOM 1833 C CA . HIS A 1 232 ? 24.158 1.726 -15.501 1.00 93.56 232 HIS A CA 1
ATOM 1834 C C . HIS A 1 232 ? 22.976 0.927 -14.929 1.00 93.56 232 HIS A C 1
ATOM 1836 O O . HIS A 1 232 ? 22.770 0.841 -13.716 1.00 93.56 232 HIS A O 1
ATOM 1842 N N . SER A 1 233 ? 22.195 0.308 -15.810 1.00 92.44 233 SER A N 1
ATOM 1843 C CA . SER A 1 233 ? 21.065 -0.535 -15.447 1.00 92.44 233 SER A CA 1
ATOM 1844 C C . SER A 1 233 ? 21.239 -1.930 -16.034 1.00 92.44 233 SER A C 1
ATOM 1846 O O . SER A 1 233 ? 21.296 -2.100 -17.250 1.00 92.44 233 SER A O 1
ATOM 1848 N N . GLN A 1 234 ? 21.278 -2.940 -15.163 1.00 93.06 234 GLN A N 1
ATOM 1849 C CA . GLN A 1 234 ? 20.964 -4.305 -15.570 1.00 93.06 234 GLN A CA 1
ATOM 1850 C C . GLN A 1 234 ? 19.437 -4.439 -15.578 1.00 93.06 234 GLN A C 1
ATOM 1852 O O . GLN A 1 234 ? 18.782 -4.164 -14.568 1.00 93.06 234 GLN A O 1
ATOM 1857 N N . ASP A 1 235 ? 18.874 -4.786 -16.732 1.00 95.94 235 ASP A N 1
ATOM 1858 C CA . ASP A 1 235 ? 17.432 -4.844 -16.977 1.00 95.94 235 ASP A CA 1
ATOM 1859 C C . ASP A 1 235 ? 17.079 -5.848 -18.093 1.00 95.94 235 ASP A C 1
ATOM 1861 O O . ASP A 1 235 ? 17.881 -6.735 -18.398 1.00 95.94 235 ASP A O 1
ATOM 1865 N N . SER A 1 236 ? 15.889 -5.757 -18.700 1.00 97.00 236 SER A N 1
ATOM 1866 C CA . SER A 1 236 ? 15.435 -6.724 -19.711 1.00 97.00 236 SER A CA 1
ATOM 1867 C C . SER A 1 236 ? 16.340 -6.821 -20.940 1.00 97.00 236 SER A C 1
ATOM 1869 O O . SER A 1 236 ? 16.292 -7.831 -21.640 1.00 97.00 236 SER A O 1
ATOM 1871 N N . ARG A 1 237 ? 17.234 -5.852 -21.177 1.00 96.38 237 ARG A N 1
ATOM 1872 C CA . ARG A 1 237 ? 18.274 -5.974 -22.214 1.00 96.38 237 ARG A CA 1
ATOM 1873 C C . ARG A 1 237 ? 19.281 -7.095 -21.923 1.00 96.38 237 ARG A C 1
ATOM 1875 O O . ARG A 1 237 ? 19.915 -7.586 -22.849 1.00 96.38 237 ARG A O 1
ATOM 1882 N N . VAL A 1 238 ? 19.429 -7.493 -20.657 1.00 94.50 238 VAL A N 1
ATOM 1883 C CA . VAL A 1 238 ? 20.371 -8.528 -20.200 1.00 94.50 238 VAL A CA 1
ATOM 1884 C C . VAL A 1 238 ? 19.685 -9.884 -20.036 1.00 94.50 238 VAL A C 1
ATOM 1886 O O . VAL A 1 238 ? 20.224 -10.896 -20.473 1.00 94.50 238 VAL A O 1
ATOM 1889 N N . TRP A 1 239 ? 18.507 -9.921 -19.405 1.00 94.12 239 TRP A N 1
ATOM 1890 C CA . TRP A 1 239 ? 17.822 -11.175 -19.042 1.00 94.12 239 TRP A CA 1
ATOM 1891 C C . TRP A 1 239 ? 16.492 -11.412 -19.765 1.00 94.12 239 TRP A C 1
ATOM 1893 O O . TRP A 1 239 ? 15.826 -12.408 -19.492 1.00 94.12 239 TRP A O 1
ATOM 1903 N N . GLY A 1 240 ? 16.092 -10.516 -20.666 1.00 95.44 240 GLY A N 1
ATOM 1904 C CA . GLY A 1 240 ? 14.853 -10.630 -21.428 1.00 95.44 240 GLY A CA 1
ATOM 1905 C C . GLY A 1 240 ? 13.595 -10.156 -20.684 1.00 95.44 240 GLY A C 1
ATOM 1906 O O . GLY A 1 240 ? 13.675 -9.464 -19.659 1.00 95.44 240 GLY A O 1
ATOM 1907 N N . PRO A 1 241 ? 12.410 -10.478 -21.227 1.00 96.31 241 PRO A N 1
ATOM 1908 C CA . PRO A 1 241 ? 11.131 -10.059 -20.667 1.00 96.31 241 PRO A CA 1
ATOM 1909 C C . PRO A 1 241 ? 10.844 -10.625 -19.270 1.00 96.31 241 PRO A C 1
ATOM 1911 O O . PRO A 1 241 ? 11.379 -11.652 -18.851 1.00 96.31 241 PRO A O 1
ATOM 1914 N N . VAL A 1 242 ? 9.970 -9.939 -18.537 1.00 96.19 242 VAL A N 1
ATOM 1915 C CA . VAL A 1 242 ? 9.556 -10.280 -17.172 1.00 96.19 242 VAL A CA 1
ATOM 1916 C C . VAL A 1 242 ? 8.067 -10.607 -17.158 1.00 96.19 242 VAL A C 1
ATOM 1918 O O . VAL A 1 242 ? 7.265 -9.890 -17.748 1.00 96.19 242 VAL A O 1
ATOM 1921 N N . LYS A 1 243 ? 7.680 -11.668 -16.445 1.00 95.50 243 LYS A N 1
ATOM 1922 C CA . LYS A 1 243 ? 6.275 -12.073 -16.337 1.00 95.50 243 LYS A CA 1
ATOM 1923 C C . LYS A 1 243 ? 5.464 -11.167 -15.416 1.00 95.50 243 LYS A C 1
ATOM 1925 O O . LYS A 1 243 ? 5.934 -10.760 -14.352 1.00 95.50 243 LYS A O 1
ATOM 1930 N N . ARG A 1 244 ? 4.183 -10.984 -15.745 1.00 93.62 244 ARG A N 1
ATOM 1931 C CA . ARG A 1 244 ? 3.179 -10.262 -14.942 1.00 93.62 244 ARG A CA 1
ATOM 1932 C C . ARG A 1 244 ? 3.129 -10.715 -13.484 1.00 93.62 244 ARG A C 1
ATOM 1934 O O . ARG A 1 244 ? 2.887 -9.898 -12.591 1.00 93.62 244 ARG A O 1
ATOM 1941 N N . SER A 1 245 ? 3.316 -12.013 -13.252 1.00 92.31 245 SER A N 1
ATOM 1942 C CA . SER A 1 245 ? 3.286 -12.640 -11.927 1.00 92.31 245 SER A CA 1
ATOM 1943 C C . SER A 1 245 ? 4.452 -12.224 -11.031 1.00 92.31 245 SER A C 1
ATOM 1945 O O . SER A 1 245 ? 4.356 -12.363 -9.815 1.00 92.31 245 SER A O 1
ATOM 1947 N N . SER A 1 246 ? 5.540 -11.717 -11.614 1.00 93.12 246 SER A N 1
ATOM 1948 C CA . SER A 1 246 ? 6.722 -11.275 -10.875 1.00 93.12 246 SER A CA 1
ATOM 1949 C C . SER A 1 246 ? 6.578 -9.876 -10.276 1.00 93.12 246 SER A C 1
ATOM 1951 O O . SER A 1 246 ? 7.419 -9.488 -9.467 1.00 93.12 246 SER A O 1
ATOM 1953 N N . PHE A 1 247 ? 5.550 -9.106 -10.656 1.00 93.12 247 PHE A N 1
ATOM 1954 C CA . PHE A 1 247 ? 5.340 -7.759 -10.125 1.00 93.12 247 PHE A CA 1
ATOM 1955 C C . PHE A 1 247 ? 4.849 -7.775 -8.676 1.00 93.12 247 PHE A C 1
ATOM 1957 O O . PHE A 1 247 ? 3.886 -8.452 -8.307 1.00 93.12 247 PHE A O 1
ATOM 1964 N N . GLU A 1 248 ? 5.491 -6.947 -7.862 1.00 90.50 248 GLU A N 1
ATOM 1965 C CA . GLU A 1 248 ? 5.197 -6.765 -6.446 1.00 90.50 248 GLU A CA 1
ATOM 1966 C C . GLU A 1 248 ? 4.370 -5.505 -6.176 1.00 90.50 248 GLU A C 1
ATOM 1968 O O . GLU A 1 248 ? 3.566 -5.515 -5.244 1.00 90.50 248 GLU A O 1
ATOM 1973 N N . GLY A 1 249 ? 4.510 -4.455 -6.991 1.00 91.00 249 GLY A N 1
ATOM 1974 C CA . GLY A 1 249 ? 3.700 -3.236 -6.903 1.00 91.00 249 GLY A CA 1
ATOM 1975 C C . GLY A 1 249 ? 4.191 -2.120 -7.826 1.00 91.00 249 GLY A C 1
ATOM 1976 O O . GLY A 1 249 ? 5.299 -2.192 -8.354 1.00 91.00 249 GLY A O 1
ATOM 1977 N N . LYS A 1 250 ? 3.369 -1.082 -8.001 1.00 92.25 250 LYS A N 1
ATOM 1978 C CA . LYS A 1 250 ? 3.728 0.139 -8.741 1.00 92.25 250 LYS A CA 1
ATOM 1979 C C . LYS A 1 250 ? 4.204 1.215 -7.787 1.00 92.25 250 LYS A C 1
ATOM 1981 O O . LYS A 1 250 ? 3.494 1.510 -6.827 1.00 92.25 250 LYS A O 1
ATOM 1986 N N . ALA A 1 251 ? 5.358 1.809 -8.047 1.00 91.81 251 ALA A N 1
ATOM 1987 C CA . ALA A 1 251 ? 5.827 2.959 -7.289 1.00 91.81 251 ALA A CA 1
ATOM 1988 C C . ALA A 1 251 ? 4.902 4.165 -7.549 1.00 91.81 251 ALA A C 1
ATOM 1990 O O . ALA A 1 251 ? 4.642 4.498 -8.699 1.00 91.81 251 ALA A O 1
ATOM 1991 N N . LEU A 1 252 ? 4.379 4.789 -6.488 1.00 89.81 252 LEU A N 1
ATOM 1992 C CA . LEU A 1 252 ? 3.434 5.910 -6.597 1.00 89.81 252 LEU A CA 1
ATOM 1993 C C . LEU A 1 252 ? 4.048 7.254 -6.223 1.00 89.81 252 LEU A C 1
ATOM 1995 O O . LEU A 1 252 ? 3.782 8.258 -6.872 1.00 89.81 252 LEU A O 1
ATOM 1999 N N . PHE A 1 253 ? 4.788 7.303 -5.118 1.00 90.19 253 PHE A N 1
ATOM 2000 C CA . PHE A 1 253 ? 5.327 8.558 -4.611 1.00 90.19 253 PHE A CA 1
ATOM 2001 C C . PHE A 1 253 ? 6.548 8.327 -3.731 1.00 90.19 253 PHE A C 1
ATOM 2003 O O . PHE A 1 253 ? 6.660 7.305 -3.043 1.00 90.19 253 PHE A O 1
ATOM 2010 N N . ILE A 1 254 ? 7.448 9.303 -3.751 1.00 92.56 254 ILE A N 1
ATOM 2011 C CA . ILE A 1 254 ? 8.576 9.407 -2.832 1.00 92.56 254 ILE A CA 1
ATOM 2012 C C . ILE A 1 254 ? 8.061 10.144 -1.599 1.00 92.56 254 ILE A C 1
ATOM 2014 O O . ILE A 1 254 ? 7.472 11.220 -1.714 1.00 92.56 254 ILE A O 1
ATOM 2018 N N . PHE A 1 255 ? 8.246 9.560 -0.418 1.00 92.25 255 PHE A N 1
ATOM 2019 C CA . PHE A 1 255 ? 7.808 10.167 0.844 1.00 92.25 255 PHE A CA 1
ATOM 2020 C C . PHE A 1 255 ? 8.972 10.635 1.717 1.00 92.25 255 PHE A C 1
ATOM 2022 O O . PHE A 1 255 ? 8.757 11.353 2.694 1.00 92.25 255 PHE A O 1
ATOM 2029 N N . TRP A 1 256 ? 10.200 10.231 1.383 1.00 92.69 256 TRP A N 1
ATOM 2030 C CA . TRP A 1 256 ? 11.409 10.673 2.064 1.00 92.69 256 TRP A CA 1
ATOM 2031 C C . TRP A 1 256 ? 12.633 10.555 1.135 1.00 92.69 256 TRP A C 1
ATOM 2033 O O . TRP A 1 256 ? 12.719 9.568 0.400 1.00 92.69 256 TRP A O 1
ATOM 2043 N N . PRO A 1 257 ? 13.589 11.511 1.167 1.00 92.94 257 PRO A N 1
ATOM 2044 C CA . PRO A 1 257 ? 13.704 12.655 2.089 1.00 92.94 257 PRO A CA 1
ATOM 2045 C C . PRO A 1 257 ? 12.685 13.784 1.839 1.00 92.94 257 PRO A C 1
ATOM 2047 O O . PRO A 1 257 ? 12.122 13.856 0.748 1.00 92.94 257 PRO A O 1
ATOM 2050 N N . PRO A 1 258 ? 12.448 14.697 2.811 1.00 92.25 258 PRO A N 1
ATOM 2051 C CA . PRO A 1 258 ? 11.432 15.749 2.691 1.00 92.25 258 PRO A CA 1
ATOM 2052 C C . PRO A 1 258 ? 11.611 16.664 1.478 1.00 92.25 258 PRO A C 1
ATOM 2054 O O . PRO A 1 258 ? 10.631 17.089 0.877 1.00 92.25 258 PRO A O 1
ATOM 2057 N N . SER A 1 259 ? 12.861 16.925 1.082 1.00 91.94 259 SER A N 1
ATOM 2058 C CA . SER A 1 259 ? 13.205 17.725 -0.101 1.00 91.94 259 SER A CA 1
ATOM 2059 C C . SER A 1 259 ? 12.796 17.081 -1.428 1.00 91.94 259 SER A C 1
ATOM 2061 O O . SER A 1 259 ? 12.870 17.733 -2.464 1.00 91.94 259 SER A O 1
ATOM 2063 N N . ARG A 1 260 ? 12.398 15.806 -1.407 1.00 89.69 260 ARG A N 1
ATOM 2064 C CA . ARG A 1 260 ? 12.057 15.009 -2.588 1.00 89.69 260 ARG A CA 1
ATOM 2065 C C . ARG A 1 260 ? 10.677 14.375 -2.498 1.00 89.69 260 ARG A C 1
ATOM 2067 O O . ARG A 1 260 ? 10.373 13.476 -3.274 1.00 89.69 260 ARG A O 1
ATOM 2074 N N . ILE A 1 261 ? 9.845 14.831 -1.562 1.00 92.06 261 ILE A N 1
ATOM 2075 C CA . ILE A 1 261 ? 8.458 14.382 -1.497 1.00 92.06 261 ILE A CA 1
ATOM 2076 C C . ILE A 1 261 ? 7.759 14.786 -2.793 1.00 92.06 261 ILE A C 1
ATOM 2078 O O . ILE A 1 261 ? 7.711 15.964 -3.140 1.00 92.06 261 ILE A O 1
ATOM 2082 N N . GLY A 1 262 ? 7.209 13.804 -3.495 1.00 89.00 262 GLY A N 1
ATOM 2083 C CA . GLY A 1 262 ? 6.582 14.030 -4.787 1.00 89.00 262 GLY A CA 1
ATOM 2084 C C . GLY A 1 262 ? 5.936 12.769 -5.335 1.00 89.00 262 GLY A C 1
ATOM 2085 O O . GLY A 1 262 ? 6.349 11.650 -5.017 1.00 89.00 262 GLY A O 1
ATOM 2086 N N . LEU A 1 263 ? 4.901 12.959 -6.149 1.00 87.56 263 LEU A N 1
ATOM 2087 C CA . LEU A 1 263 ? 4.303 11.877 -6.920 1.00 87.56 263 LEU A CA 1
ATOM 2088 C C . LEU A 1 263 ? 5.267 11.458 -8.032 1.00 87.56 263 LEU A C 1
ATOM 2090 O O . LEU A 1 263 ? 5.906 12.302 -8.658 1.00 87.56 263 LEU A O 1
ATOM 2094 N N . LEU A 1 264 ? 5.340 10.157 -8.287 1.00 82.62 264 LEU A N 1
ATOM 2095 C CA . LEU A 1 264 ? 5.924 9.632 -9.510 1.00 82.62 264 LEU A CA 1
ATOM 2096 C C . LEU A 1 264 ? 4.825 9.724 -10.564 1.00 82.62 264 LEU A C 1
ATOM 2098 O O . LEU A 1 264 ? 3.900 8.917 -10.575 1.00 82.62 264 LEU A O 1
ATOM 2102 N N . THR A 1 265 ? 4.854 10.780 -11.370 1.00 65.38 265 THR A N 1
ATOM 2103 C CA . THR A 1 265 ? 3.881 10.960 -12.446 1.00 65.38 265 THR A CA 1
ATOM 2104 C C . THR A 1 265 ? 4.122 9.937 -13.548 1.00 65.38 265 THR A C 1
ATOM 2106 O O . THR A 1 265 ? 5.229 9.819 -14.071 1.00 65.38 265 THR A O 1
ATOM 2109 N N . ASP A 1 266 ? 3.057 9.221 -13.904 1.00 60.22 266 ASP A N 1
ATOM 2110 C CA . ASP A 1 266 ? 3.029 8.266 -15.018 1.00 60.22 266 ASP A CA 1
ATOM 2111 C C . ASP A 1 266 ? 2.884 8.967 -16.381 1.00 60.22 266 ASP A C 1
ATOM 2113 O O . ASP A 1 266 ? 3.134 8.377 -17.429 1.00 60.22 266 ASP A O 1
ATOM 2117 N N . GLU A 1 267 ? 2.473 10.237 -16.368 1.00 55.50 267 GLU A N 1
ATOM 2118 C CA . GLU A 1 267 ? 2.245 11.057 -17.556 1.00 55.50 267 GLU A CA 1
ATOM 2119 C C . GLU A 1 267 ? 3.571 11.616 -18.072 1.00 55.50 267 GLU A C 1
ATOM 2121 O O . GLU A 1 267 ? 3.921 12.773 -17.848 1.00 55.50 267 GLU A O 1
ATOM 2126 N N . HIS A 1 268 ? 4.336 10.763 -18.746 1.00 60.56 268 HIS A N 1
ATOM 2127 C CA . HIS A 1 268 ? 5.456 11.209 -19.562 1.00 60.56 268 HIS A CA 1
ATOM 2128 C C . HIS A 1 268 ? 5.003 11.278 -21.031 1.00 60.56 268 HIS A C 1
ATOM 2130 O O . HIS A 1 268 ? 4.409 10.302 -21.497 1.00 60.56 268 HIS A O 1
ATOM 2136 N N . PRO A 1 269 ? 5.299 12.359 -21.786 1.00 59.56 269 PRO A N 1
ATOM 2137 C CA . PRO A 1 269 ? 4.908 12.502 -23.196 1.00 59.56 269 PRO A CA 1
ATOM 2138 C C . PRO A 1 269 ? 5.253 11.274 -24.051 1.00 59.56 269 PRO A C 1
ATOM 2140 O O . PRO A 1 269 ? 4.425 10.804 -24.820 1.00 59.56 269 PRO A O 1
ATOM 2143 N N . ALA A 1 270 ? 6.428 10.689 -23.796 1.00 60.50 270 ALA A N 1
ATOM 2144 C CA . ALA A 1 270 ? 6.907 9.398 -24.311 1.00 60.50 270 ALA A CA 1
ATOM 2145 C C . ALA A 1 270 ? 5.876 8.252 -24.342 1.00 60.50 270 ALA A C 1
ATOM 2147 O O . ALA A 1 270 ? 5.952 7.362 -25.186 1.00 60.50 270 ALA A O 1
ATOM 2148 N N . PHE A 1 271 ? 4.961 8.226 -23.372 1.00 68.69 271 PHE A N 1
ATOM 2149 C CA . PHE A 1 271 ? 3.991 7.152 -23.160 1.00 68.69 271 PHE A CA 1
ATOM 2150 C C . PHE A 1 271 ? 2.546 7.656 -23.186 1.00 68.69 271 PHE A C 1
ATOM 2152 O O . PHE A 1 271 ? 1.634 6.914 -22.806 1.00 68.69 271 PHE A O 1
ATOM 2159 N N . ALA A 1 272 ? 2.327 8.904 -23.615 1.00 59.09 272 ALA A N 1
ATOM 2160 C CA . ALA A 1 272 ? 0.989 9.427 -23.818 1.00 59.09 272 ALA A CA 1
ATOM 2161 C C . ALA A 1 272 ? 0.262 8.542 -24.840 1.00 59.09 272 ALA A C 1
ATOM 2163 O O . ALA A 1 272 ? 0.806 8.194 -25.886 1.00 59.09 272 ALA A O 1
ATOM 2164 N N . LYS A 1 273 ? -0.958 8.121 -24.500 1.00 51.66 273 LYS A N 1
ATOM 2165 C CA . LYS A 1 273 ? -1.803 7.368 -25.427 1.00 51.66 273 LYS A CA 1
ATOM 2166 C C . LYS A 1 273 ? -2.204 8.308 -26.562 1.00 51.66 273 LYS A C 1
ATOM 2168 O O . LYS A 1 273 ? -2.859 9.310 -26.285 1.00 51.66 273 LYS A O 1
ATOM 2173 N N . GLU A 1 274 ? -1.808 7.982 -27.791 1.00 42.50 274 GLU A N 1
ATOM 2174 C CA . GLU A 1 274 ? -2.522 8.447 -28.988 1.00 42.50 274 GLU A CA 1
ATOM 2175 C C . GLU A 1 274 ? -3.954 7.894 -29.009 1.00 42.50 274 GLU A C 1
ATOM 2177 O O . GLU A 1 274 ? -4.154 6.727 -28.582 1.00 42.50 274 GLU A O 1
#